Protein AF-I0HCQ4-F1 (afdb_monomer_lite)

Radius of gyration: 31.45 Å; chains: 1; bounding box: 84×54×112 Å

Organism: Actinoplanes missouriensis (strain ATCC 14538 / DSM 43046 / CBS 188.64 / JCM 3121 / NBRC 102363 / NCIMB 12654 / NRRL B-3342 / UNCC 431) (NCBI:txid512565)

Sequence (187 aa):
MGSGWLGRRRSPRLSGTLHLRDATGREVAVPLRGRATVLTAGGTGLIGYAEVWAVHTEAGRAATSLMISYGPDGAEGDRASGLCAPGGTVALGGVSFTWRHQPAVALRPPIAPDPIDISAMPAMPGAPIPRQRENMPRVAGASQAANIRPEPSGANPLHNMLRLVKQVSRGKRSASPAPSSPPAPPP

Foldseek 3Di:
DDPPPPPPPPFDWWAAWKWKQALVRDIDIHGGGGAKDKDQCVRTVQQEIKIKGWHQDDDPDSFIWIWMWIDNNHDPPRIDIDTAGAQGWDDTPRMIIGGPGDDPPPPPPPDDPDPDPPPDDDDDDDDDDDDDDDDDDDDDDDDDDDDDDDDPDDDDPPPPPPPPDPPPDDDDDDDDDDDDDDDDDDD

Secondary structure (DSSP, 8-state):
----------PPPP-SEEEEE-TT--EEEEE--SSEEEE-HHHH--SSEEEEEEEE-SSSS--EEEEEEEETTS-STT-EEEEE-TT-EEEETTEEEEEE-------PPP-----------------PPPP-------------------------GGGSSSSSSSSSS------PPPPPPPPPPP-

pLDDT: mean 71.29, std 20.94, range [35.41, 98.0]

Structure (mmCIF, N/CA/C/O backbone):
data_AF-I0HCQ4-F1
#
_entry.id   AF-I0HCQ4-F1
#
loop_
_atom_site.group_PDB
_atom_site.id
_atom_site.type_symbol
_atom_site.label_atom_id
_atom_site.label_alt_id
_atom_site.label_comp_id
_atom_site.label_asym_id
_atom_site.label_entity_id
_atom_site.label_seq_id
_atom_site.pdbx_PDB_ins_code
_atom_site.Cartn_x
_atom_site.Cartn_y
_atom_site.Cartn_z
_atom_site.occupancy
_atom_site.B_iso_or_equiv
_atom_site.auth_seq_id
_atom_site.auth_comp_id
_atom_site.auth_asym_id
_atom_site.auth_atom_id
_atom_site.pdbx_PDB_model_num
ATOM 1 N N . MET A 1 1 ? -11.359 40.123 17.376 1.00 42.81 1 MET A N 1
ATOM 2 C CA . MET A 1 1 ? -12.070 38.885 16.985 1.00 42.81 1 MET A CA 1
ATOM 3 C C . MET A 1 1 ? -11.037 37.912 16.443 1.00 42.81 1 MET A C 1
ATOM 5 O O . MET A 1 1 ? -10.343 38.250 15.496 1.00 42.81 1 MET A O 1
ATOM 9 N N . GLY A 1 2 ? -10.812 36.808 17.158 1.00 43.88 2 GLY A N 1
ATOM 10 C CA . GLY A 1 2 ? -9.624 35.965 17.012 1.00 43.88 2 GLY A CA 1
ATOM 11 C C . GLY A 1 2 ? -9.633 35.080 15.767 1.00 43.88 2 GLY A C 1
ATOM 12 O O . GLY A 1 2 ? -10.501 34.226 15.600 1.00 43.88 2 GLY A O 1
ATOM 13 N N . SER A 1 3 ? -8.608 35.244 14.935 1.00 53.03 3 SER A N 1
ATOM 14 C CA . SER A 1 3 ? -8.253 34.388 13.800 1.00 53.03 3 SER A CA 1
ATOM 15 C C . SER A 1 3 ? -7.683 33.047 14.290 1.00 53.03 3 SER A C 1
ATOM 17 O O . SER A 1 3 ? -6.482 32.807 14.224 1.00 53.03 3 SER A O 1
ATOM 19 N N . GLY A 1 4 ? -8.536 32.182 14.843 1.00 52.84 4 GLY A N 1
ATOM 20 C CA . GLY A 1 4 ? -8.135 30.922 15.487 1.00 52.84 4 GLY A CA 1
ATOM 21 C C . GLY A 1 4 ? -8.413 29.634 14.700 1.00 52.84 4 GLY A C 1
ATOM 22 O O . GLY A 1 4 ? -8.366 28.562 15.292 1.00 52.84 4 GLY A O 1
ATOM 23 N N . TRP A 1 5 ? -8.739 29.688 13.400 1.00 53.69 5 TRP A N 1
ATOM 24 C CA . TRP A 1 5 ? -9.338 28.540 12.686 1.00 53.69 5 TRP A CA 1
ATOM 25 C C . TRP A 1 5 ? -8.490 27.928 11.555 1.00 53.69 5 TRP A C 1
ATOM 27 O O . TRP A 1 5 ? -8.993 27.223 10.686 1.00 53.69 5 TRP A O 1
ATOM 37 N N . LEU A 1 6 ? -7.169 28.092 11.579 1.00 53.00 6 LEU A N 1
ATOM 38 C CA . LEU A 1 6 ? -6.283 27.195 10.826 1.00 53.00 6 LEU A CA 1
ATOM 39 C C . LEU A 1 6 ? -5.920 26.010 11.719 1.00 53.00 6 LEU A C 1
ATOM 41 O O . LEU A 1 6 ? -4.765 25.812 12.095 1.00 53.00 6 LEU A O 1
ATOM 45 N N . GLY A 1 7 ? -6.941 25.233 12.090 1.00 50.56 7 GLY A N 1
ATOM 46 C CA . GLY A 1 7 ? -6.757 23.939 12.728 1.00 50.56 7 GLY A CA 1
ATOM 47 C C . GLY A 1 7 ? -5.910 23.084 11.798 1.00 50.56 7 GLY A C 1
ATOM 48 O O . GLY A 1 7 ? -6.419 22.546 10.816 1.00 50.56 7 GLY A O 1
ATOM 49 N N . ARG A 1 8 ? -4.597 23.025 12.064 1.00 60.59 8 ARG A N 1
ATOM 50 C CA . ARG A 1 8 ? -3.637 22.190 11.338 1.00 60.59 8 ARG A CA 1
ATOM 51 C C . ARG A 1 8 ? -4.224 20.789 11.293 1.00 60.59 8 ARG A C 1
ATOM 53 O O . ARG A 1 8 ? -4.207 20.098 12.312 1.00 60.59 8 ARG A O 1
ATOM 60 N N . ARG A 1 9 ? -4.763 20.384 10.138 1.00 64.81 9 ARG A N 1
ATOM 61 C CA . ARG A 1 9 ? -5.209 19.012 9.897 1.00 64.81 9 ARG A CA 1
ATOM 62 C C . ARG A 1 9 ? -3.990 18.133 10.125 1.00 64.81 9 ARG A C 1
ATOM 64 O O . ARG A 1 9 ? -3.084 18.086 9.298 1.00 64.81 9 ARG A O 1
ATOM 71 N N . ARG A 1 10 ? -3.900 17.536 11.312 1.00 73.19 10 ARG A N 1
ATOM 72 C CA . ARG A 1 10 ? -2.810 16.628 11.639 1.00 73.19 10 ARG A CA 1
AT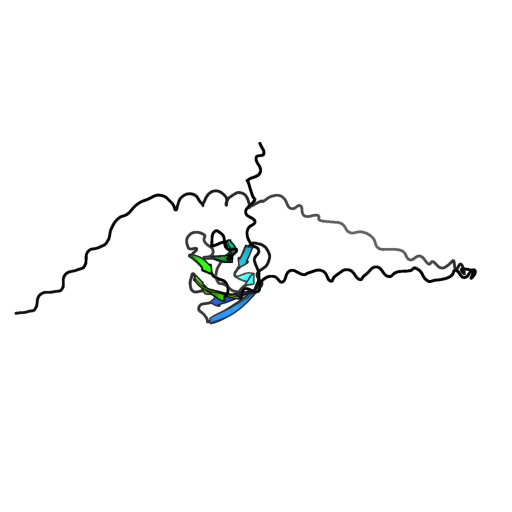OM 73 C C . ARG A 1 10 ? -3.021 15.414 10.751 1.00 73.19 10 ARG A C 1
ATOM 75 O O . ARG A 1 10 ? -4.020 14.727 10.917 1.00 73.19 10 ARG A O 1
ATOM 82 N N . SER A 1 11 ? -2.104 15.166 9.819 1.00 75.81 11 SER A N 1
ATOM 83 C CA . SER A 1 11 ? -2.139 13.920 9.056 1.00 75.81 11 SER A CA 1
ATOM 84 C C . SER A 1 11 ? -2.110 12.750 10.041 1.00 75.81 11 SER A C 1
ATOM 86 O O . SER A 1 11 ? -1.313 12.812 10.999 1.00 75.81 11 SER A O 1
ATOM 88 N N . PRO A 1 12 ? -2.962 11.731 9.846 1.00 87.12 12 PRO A N 1
ATOM 89 C CA . PRO A 1 12 ? -2.993 10.573 10.720 1.00 87.12 12 PRO A CA 1
ATOM 90 C C . PRO A 1 12 ? -1.635 9.869 10.709 1.00 87.12 12 PRO A C 1
ATOM 92 O O . PRO A 1 12 ? -0.827 10.027 9.789 1.00 87.12 12 PRO A O 1
ATOM 95 N N . ARG A 1 13 ? -1.344 9.140 11.787 1.00 89.88 13 ARG A N 1
ATOM 96 C CA . ARG A 1 13 ? -0.111 8.359 11.885 1.00 89.88 13 ARG A CA 1
ATOM 97 C C . ARG A 1 13 ? -0.309 6.992 11.244 1.00 89.88 13 ARG A C 1
ATOM 99 O O . ARG A 1 13 ? -1.360 6.377 11.396 1.00 89.88 13 ARG A O 1
ATOM 106 N N . LEU A 1 14 ? 0.735 6.523 10.576 1.00 90.00 14 LEU A N 1
ATOM 107 C CA . LEU A 1 14 ? 0.844 5.148 10.119 1.00 90.00 14 LEU A CA 1
ATOM 108 C C . LEU A 1 14 ? 0.982 4.211 11.323 1.00 90.00 14 LEU A C 1
ATOM 110 O O . LEU A 1 14 ? 1.766 4.482 12.237 1.00 90.00 14 LEU A O 1
ATOM 114 N N . SER A 1 15 ? 0.217 3.122 11.311 1.00 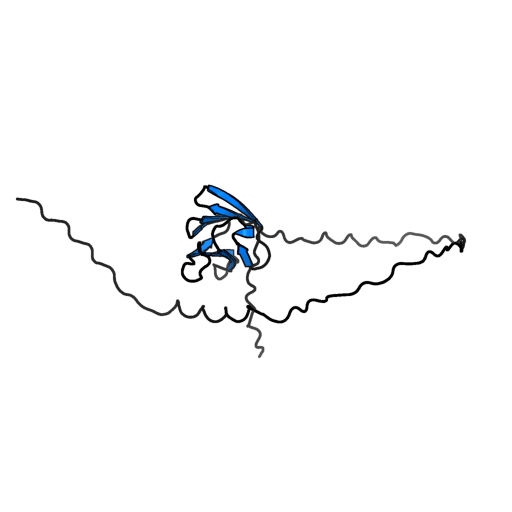91.62 15 SER A N 1
ATOM 115 C CA . SER A 1 15 ? 0.292 2.051 12.307 1.00 91.62 15 SER A CA 1
ATOM 116 C C . SER A 1 15 ? -0.135 0.711 11.706 1.00 91.62 15 SER A C 1
ATOM 118 O O . SER A 1 15 ? -0.786 0.661 10.657 1.00 91.62 15 SER A O 1
ATOM 120 N N . GLY A 1 16 ? 0.249 -0.378 12.369 1.00 93.88 16 GLY A N 1
ATOM 121 C CA . GLY A 1 16 ? 0.024 -1.744 11.904 1.00 93.88 16 GLY A CA 1
ATOM 122 C C . GLY A 1 16 ? 1.118 -2.252 10.969 1.00 93.88 16 GLY A C 1
ATOM 123 O O . GLY A 1 16 ? 2.258 -1.783 10.998 1.00 93.88 16 GLY A O 1
ATOM 124 N N . THR A 1 17 ? 0.749 -3.221 10.139 1.00 96.88 17 THR A N 1
ATOM 125 C CA . THR A 1 17 ? 1.671 -3.916 9.236 1.00 96.88 17 THR A CA 1
ATOM 126 C C . THR A 1 17 ? 1.097 -3.924 7.829 1.00 96.88 17 THR A C 1
ATOM 128 O O . THR A 1 17 ? -0.084 -4.226 7.633 1.00 96.88 17 THR A O 1
ATOM 131 N N . LEU A 1 18 ? 1.927 -3.593 6.846 1.00 97.38 18 LEU A N 1
ATOM 132 C CA . LEU A 1 18 ? 1.601 -3.731 5.435 1.00 97.38 18 LEU A CA 1
ATOM 133 C C . LEU A 1 18 ? 2.178 -5.042 4.920 1.00 97.38 18 LEU A C 1
ATOM 135 O O . LEU A 1 18 ? 3.383 -5.257 4.993 1.00 97.38 18 LEU A O 1
ATOM 139 N N . HIS A 1 19 ? 1.320 -5.909 4.408 1.00 97.56 19 HIS A N 1
ATOM 140 C CA . HIS A 1 19 ? 1.721 -7.136 3.739 1.00 97.56 19 HIS A CA 1
ATOM 141 C C . HIS A 1 19 ? 1.757 -6.881 2.239 1.00 97.56 19 HIS A C 1
ATOM 143 O O . HIS A 1 19 ? 0.777 -6.401 1.667 1.00 97.56 19 HIS A O 1
ATOM 149 N N . LEU A 1 20 ? 2.887 -7.185 1.620 1.00 96.94 20 LEU A N 1
ATOM 150 C CA . LEU A 1 20 ? 3.111 -7.054 0.191 1.00 96.94 20 LEU A CA 1
ATOM 151 C C . LEU A 1 20 ? 3.206 -8.440 -0.404 1.00 96.94 20 LEU A C 1
ATOM 153 O O . LEU A 1 20 ? 4.005 -9.236 0.079 1.00 96.94 20 LEU A O 1
ATOM 157 N N . ARG A 1 21 ? 2.427 -8.710 -1.446 1.00 96.94 21 ARG A N 1
ATOM 158 C CA . ARG A 1 21 ? 2.520 -9.947 -2.216 1.00 96.94 21 ARG A CA 1
ATOM 159 C C . ARG A 1 21 ? 2.761 -9.616 -3.678 1.00 96.94 21 ARG A C 1
ATOM 161 O O . ARG A 1 21 ? 1.935 -8.938 -4.287 1.00 96.94 21 ARG A O 1
ATOM 168 N N . ASP A 1 22 ? 3.890 -10.057 -4.213 1.00 93.62 22 ASP A N 1
ATOM 169 C CA . ASP A 1 22 ? 4.237 -9.828 -5.615 1.00 93.62 22 ASP A CA 1
ATOM 170 C C . ASP A 1 22 ? 3.602 -10.871 -6.555 1.00 93.62 22 ASP A C 1
ATOM 172 O O . ASP A 1 22 ? 2.932 -11.813 -6.119 1.00 93.62 22 ASP A O 1
ATOM 176 N N . ALA A 1 23 ? 3.830 -10.704 -7.859 1.00 90.94 23 ALA A N 1
ATOM 177 C CA . ALA A 1 23 ? 3.332 -11.610 -8.893 1.00 90.94 23 ALA A CA 1
ATOM 178 C C . ALA A 1 23 ? 3.932 -13.027 -8.814 1.00 90.94 23 ALA A C 1
ATOM 180 O O . ALA A 1 23 ? 3.321 -13.976 -9.301 1.00 90.94 23 ALA A O 1
ATOM 181 N N . THR A 1 24 ? 5.098 -13.191 -8.180 1.00 92.31 24 THR A N 1
ATOM 182 C CA . THR A 1 24 ? 5.708 -14.511 -7.932 1.00 92.31 24 THR A CA 1
ATOM 183 C C . THR A 1 24 ? 5.072 -15.221 -6.735 1.00 92.31 24 THR A C 1
ATOM 185 O O . THR A 1 24 ? 5.316 -16.403 -6.499 1.00 92.31 24 THR A O 1
ATOM 188 N N . GLY A 1 25 ? 4.229 -14.511 -5.981 1.00 93.69 25 GLY A N 1
ATOM 189 C CA . GLY A 1 25 ? 3.582 -14.995 -4.774 1.00 93.69 25 GLY A CA 1
ATOM 190 C C . GLY A 1 25 ? 4.412 -14.797 -3.509 1.00 93.69 25 GLY A C 1
ATOM 191 O O . GLY A 1 25 ? 3.947 -15.201 -2.442 1.00 93.69 25 GLY A O 1
ATOM 192 N N . ARG A 1 26 ? 5.587 -14.160 -3.593 1.00 94.56 26 ARG A N 1
ATOM 193 C CA . ARG A 1 26 ? 6.421 -13.845 -2.430 1.00 94.56 26 ARG A CA 1
ATOM 194 C C . ARG A 1 26 ? 5.710 -12.821 -1.559 1.00 94.56 26 ARG A C 1
ATOM 196 O O . ARG A 1 26 ? 5.264 -11.787 -2.052 1.00 94.56 26 ARG A O 1
ATOM 203 N N . GLU A 1 27 ? 5.657 -13.097 -0.258 1.00 96.06 27 GLU A N 1
ATOM 204 C CA . GLU A 1 27 ? 5.062 -12.202 0.729 1.00 96.06 27 GLU A CA 1
ATOM 205 C C . GLU A 1 27 ? 6.125 -11.563 1.633 1.00 96.06 27 GLU A C 1
ATOM 207 O O . GLU A 1 27 ? 7.036 -12.236 2.118 1.00 96.06 27 GLU A O 1
ATOM 212 N N . VAL A 1 28 ? 6.002 -10.256 1.874 1.00 96.62 28 VAL A N 1
ATOM 213 C CA . VAL A 1 28 ? 6.849 -9.492 2.798 1.00 96.62 28 VAL A CA 1
ATOM 214 C C . VAL A 1 28 ? 5.970 -8.647 3.712 1.00 96.62 28 VAL A C 1
ATOM 216 O O . VAL A 1 28 ? 5.064 -7.954 3.255 1.00 96.62 28 VAL A O 1
ATOM 219 N N . ALA A 1 29 ? 6.249 -8.681 5.014 1.00 96.69 29 ALA A N 1
ATOM 220 C CA . ALA A 1 29 ? 5.557 -7.876 6.012 1.00 96.69 29 ALA A CA 1
ATOM 221 C C . ALA A 1 29 ? 6.410 -6.664 6.409 1.00 96.69 29 ALA A C 1
ATOM 223 O O . ALA A 1 29 ? 7.533 -6.815 6.890 1.00 96.69 29 ALA A O 1
ATOM 224 N N . VAL A 1 30 ? 5.866 -5.459 6.241 1.00 96.19 30 VAL A N 1
ATOM 225 C CA . VA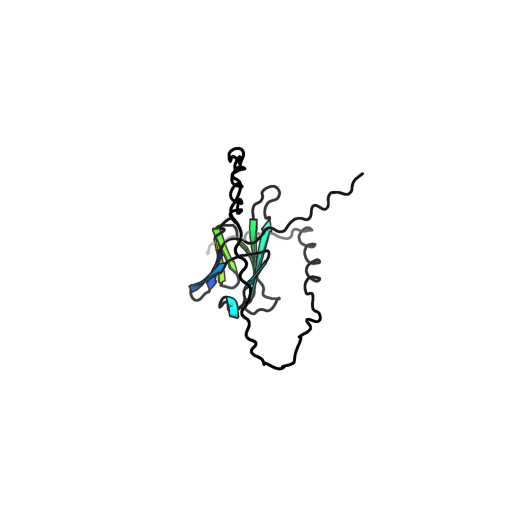L A 1 30 ? 6.541 -4.194 6.549 1.00 96.19 30 VAL A CA 1
ATOM 226 C C . VAL A 1 30 ? 5.822 -3.488 7.698 1.00 96.19 30 VAL A C 1
ATOM 228 O O . VAL A 1 30 ? 4.647 -3.134 7.561 1.00 96.19 30 VAL A O 1
ATOM 231 N N . PRO A 1 31 ? 6.492 -3.245 8.839 1.00 95.75 31 PRO A N 1
ATOM 232 C CA . PRO A 1 31 ? 5.893 -2.492 9.931 1.00 95.75 31 PRO A CA 1
ATOM 233 C C . PRO A 1 31 ? 5.711 -1.027 9.524 1.00 95.75 31 PRO A C 1
ATOM 235 O O . PRO A 1 31 ? 6.663 -0.348 9.137 1.00 95.75 31 PRO A O 1
ATOM 238 N N . LEU A 1 32 ? 4.489 -0.518 9.661 1.00 94.56 32 LEU A N 1
ATOM 239 C CA . LEU A 1 32 ? 4.159 0.867 9.349 1.00 94.56 32 LEU A CA 1
ATOM 240 C C . LEU A 1 32 ? 4.306 1.736 10.596 1.00 94.56 32 LEU A C 1
ATOM 242 O O . LEU A 1 32 ? 3.681 1.483 11.629 1.00 94.56 32 LEU A O 1
ATOM 246 N N . ARG A 1 33 ? 5.135 2.780 10.506 1.00 90.31 33 ARG A N 1
ATOM 247 C CA . ARG A 1 33 ? 5.395 3.714 11.610 1.00 90.31 33 ARG A CA 1
ATOM 248 C C . ARG A 1 33 ? 5.489 5.147 11.093 1.00 90.31 33 ARG A C 1
ATOM 250 O O . ARG A 1 33 ? 5.868 5.397 9.954 1.00 90.31 33 ARG A O 1
ATOM 257 N N . GLY A 1 34 ? 5.177 6.115 11.952 1.00 90.31 34 GLY A N 1
ATOM 258 C CA . GLY A 1 34 ? 5.358 7.533 11.639 1.00 90.31 34 GLY A CA 1
ATOM 259 C C . GLY A 1 34 ? 4.217 8.120 10.806 1.00 90.31 34 GLY A C 1
ATOM 260 O O . GLY A 1 34 ? 3.062 8.066 11.222 1.00 90.31 34 GLY A O 1
ATOM 261 N N . ARG A 1 35 ? 4.542 8.773 9.685 1.00 89.69 35 ARG A N 1
ATOM 262 C CA . ARG A 1 35 ? 3.576 9.517 8.842 1.00 89.69 35 ARG A CA 1
ATOM 263 C C . ARG A 1 35 ? 3.534 9.037 7.396 1.00 89.69 35 ARG A C 1
ATOM 265 O O . ARG A 1 35 ? 2.465 9.028 6.799 1.00 89.69 35 ARG A O 1
ATOM 272 N N . ALA A 1 36 ? 4.692 8.658 6.874 1.00 93.19 36 ALA A N 1
ATOM 273 C CA . ALA A 1 36 ? 4.873 8.081 5.559 1.00 93.19 36 ALA A CA 1
ATOM 274 C C . ALA A 1 36 ? 5.905 6.951 5.667 1.00 93.19 36 ALA A C 1
ATOM 276 O O . ALA A 1 36 ? 6.744 6.957 6.573 1.00 93.19 36 ALA A O 1
ATOM 277 N N . THR A 1 37 ? 5.835 5.980 4.772 1.00 95.19 37 THR A N 1
ATOM 278 C CA . THR A 1 37 ? 6.810 4.901 4.643 1.00 95.19 37 THR A CA 1
ATOM 279 C C . THR A 1 37 ? 7.128 4.741 3.168 1.00 95.19 37 THR A C 1
ATOM 281 O O . THR A 1 37 ? 6.226 4.681 2.338 1.00 95.19 37 THR A O 1
ATOM 284 N N . VAL A 1 38 ? 8.420 4.703 2.862 1.00 95.00 38 VAL A N 1
ATOM 285 C CA . VAL A 1 38 ? 8.934 4.495 1.512 1.00 95.00 38 VAL A CA 1
ATOM 286 C C . VAL A 1 38 ? 9.415 3.057 1.410 1.00 95.00 38 VAL A C 1
ATOM 288 O O . VAL A 1 38 ? 10.172 2.596 2.265 1.00 95.00 38 VAL A O 1
ATOM 291 N N . LEU A 1 39 ? 8.964 2.355 0.378 1.00 94.19 39 LEU A N 1
ATOM 292 C CA . LEU A 1 39 ? 9.309 0.971 0.094 1.00 94.19 39 LEU A CA 1
ATOM 293 C C . LEU A 1 39 ? 10.150 0.943 -1.175 1.00 94.19 39 LEU A C 1
ATOM 295 O O . LEU A 1 39 ? 9.752 1.472 -2.210 1.00 94.19 39 LEU A O 1
ATOM 299 N N . THR A 1 40 ? 11.324 0.334 -1.079 1.00 92.50 40 THR A N 1
ATOM 300 C CA . THR A 1 40 ? 12.277 0.218 -2.184 1.00 92.50 40 THR A CA 1
ATOM 301 C C . THR A 1 40 ? 12.661 -1.238 -2.388 1.00 92.50 40 THR A C 1
ATOM 303 O O . THR A 1 40 ? 12.497 -2.068 -1.481 1.00 92.50 40 THR A O 1
ATOM 306 N N . ALA A 1 41 ? 13.242 -1.534 -3.549 1.00 89.25 41 ALA A N 1
ATOM 307 C CA . ALA A 1 41 ? 13.773 -2.853 -3.859 1.00 89.25 41 ALA A CA 1
ATOM 308 C C . ALA A 1 41 ? 14.743 -3.378 -2.798 1.00 89.25 41 ALA A C 1
ATOM 310 O O . ALA A 1 41 ? 14.581 -4.496 -2.313 1.00 89.25 41 ALA A O 1
ATOM 311 N N . GLY A 1 42 ? 15.683 -2.544 -2.347 1.00 87.38 42 GLY A N 1
ATOM 312 C CA . GLY A 1 42 ? 16.657 -2.939 -1.327 1.00 87.38 42 GLY A CA 1
ATOM 313 C C . GLY A 1 42 ? 16.043 -3.258 0.041 1.00 87.38 42 GLY A C 1
ATOM 314 O O . GLY A 1 42 ? 16.574 -4.094 0.762 1.00 87.38 42 GLY A O 1
ATOM 315 N N . GLY A 1 43 ? 14.925 -2.620 0.407 1.00 87.81 43 GLY A N 1
ATOM 316 C CA . GLY A 1 43 ? 14.296 -2.813 1.721 1.00 87.81 43 GLY A CA 1
ATOM 317 C C . GLY A 1 43 ? 13.210 -3.887 1.759 1.00 87.81 43 GLY A C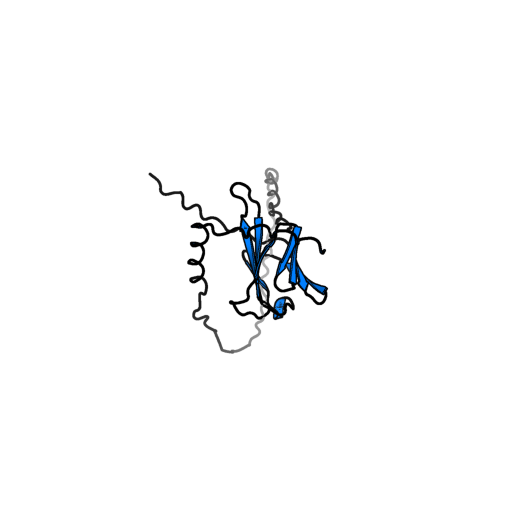 1
ATOM 318 O O . GLY A 1 43 ? 12.986 -4.503 2.797 1.00 87.81 43 GLY A O 1
ATOM 319 N N . THR A 1 44 ? 12.513 -4.101 0.643 1.00 89.69 44 THR A N 1
ATOM 320 C CA . THR A 1 44 ? 11.302 -4.943 0.598 1.00 89.69 44 THR A CA 1
ATOM 321 C C . THR A 1 44 ? 11.350 -6.039 -0.457 1.00 89.69 44 THR A C 1
ATOM 323 O O . THR A 1 44 ? 10.475 -6.898 -0.476 1.00 89.69 44 THR A O 1
ATOM 326 N N . GLY A 1 45 ? 12.357 -6.034 -1.334 1.00 86.25 45 GLY A N 1
ATOM 327 C CA . GLY A 1 45 ? 12.436 -6.957 -2.463 1.00 86.25 45 GLY A CA 1
ATOM 328 C C . GLY A 1 45 ? 11.415 -6.684 -3.570 1.00 86.25 45 GLY A C 1
ATOM 329 O O . GLY A 1 45 ? 11.314 -7.492 -4.486 1.00 86.25 45 GLY A O 1
ATOM 330 N N . LEU A 1 46 ? 10.664 -5.578 -3.499 1.00 88.88 46 LEU A N 1
ATOM 331 C CA . LEU A 1 46 ? 9.830 -5.117 -4.606 1.00 88.88 46 LEU A CA 1
ATOM 332 C C . LEU A 1 46 ? 10.700 -4.772 -5.816 1.00 88.88 46 LEU A C 1
ATOM 334 O O . LEU A 1 46 ? 11.788 -4.240 -5.658 1.00 88.88 46 LEU A O 1
ATOM 338 N N . ILE A 1 47 ? 10.202 -4.986 -7.030 1.00 89.06 47 ILE A N 1
ATOM 339 C CA . ILE A 1 47 ? 10.939 -4.576 -8.238 1.00 89.06 47 ILE A CA 1
ATOM 340 C C . ILE A 1 47 ? 11.062 -3.041 -8.317 1.00 89.06 47 ILE A C 1
ATOM 342 O O . ILE A 1 47 ? 12.072 -2.517 -8.773 1.00 89.06 47 ILE A O 1
ATOM 346 N N . GLY A 1 48 ? 10.061 -2.333 -7.789 1.00 90.00 48 GLY A N 1
ATOM 347 C CA . GLY A 1 48 ? 9.917 -0.891 -7.936 1.00 90.00 48 GLY A CA 1
ATOM 348 C C . GLY A 1 48 ? 9.956 -0.094 -6.638 1.00 90.00 48 GLY A C 1
ATOM 349 O O . GLY A 1 48 ? 10.571 -0.467 -5.634 1.00 90.00 48 GLY A O 1
ATOM 350 N N . TYR A 1 49 ? 9.255 1.033 -6.681 1.00 92.94 49 TYR A N 1
ATOM 351 C CA . TYR A 1 49 ? 9.214 2.029 -5.623 1.00 92.94 49 TYR A CA 1
ATOM 352 C C . TYR A 1 49 ? 7.773 2.275 -5.179 1.00 92.94 49 TYR A C 1
ATOM 354 O O . TYR A 1 49 ? 6.890 2.465 -6.019 1.00 92.94 49 TYR A O 1
ATOM 362 N N . ALA A 1 50 ? 7.538 2.296 -3.865 1.00 94.56 50 ALA A N 1
ATOM 363 C CA . ALA A 1 50 ? 6.240 2.644 -3.301 1.00 94.56 50 ALA A CA 1
ATOM 364 C C . ALA A 1 50 ? 6.343 3.711 -2.208 1.00 94.56 50 ALA A C 1
ATOM 366 O O . ALA A 1 50 ? 7.232 3.672 -1.358 1.00 94.56 50 ALA A O 1
ATOM 367 N N . GLU A 1 51 ? 5.365 4.605 -2.169 1.00 95.44 51 GLU A N 1
ATOM 368 C CA . GLU A 1 51 ? 5.129 5.529 -1.064 1.00 95.44 51 GLU A CA 1
ATOM 369 C C . GLU A 1 51 ? 3.789 5.208 -0.414 1.00 95.44 51 GLU A C 1
ATOM 371 O O . GLU A 1 51 ? 2.770 5.040 -1.085 1.00 95.44 51 GLU A O 1
ATOM 376 N N . VAL A 1 52 ? 3.790 5.136 0.913 1.00 96.50 52 VAL A N 1
ATOM 377 C CA . VAL A 1 52 ? 2.616 4.802 1.716 1.00 96.50 52 VAL A CA 1
ATOM 378 C C . VAL A 1 52 ? 2.419 5.877 2.768 1.00 96.50 52 VAL A C 1
ATOM 380 O O . VAL A 1 52 ? 3.347 6.185 3.514 1.00 96.50 52 VAL A O 1
ATOM 383 N N . TRP A 1 53 ? 1.217 6.433 2.883 1.00 95.56 53 TRP A N 1
ATOM 384 C CA . TRP A 1 53 ? 0.877 7.382 3.946 1.00 95.56 53 TRP A CA 1
ATOM 385 C C . TRP A 1 53 ? -0.587 7.261 4.364 1.00 95.56 53 TRP A C 1
ATOM 387 O O . TRP A 1 53 ? -1.445 6.830 3.598 1.00 95.56 53 TRP A O 1
ATOM 397 N N . ALA A 1 54 ? -0.885 7.638 5.606 1.00 93.31 54 ALA A N 1
ATOM 398 C CA . ALA A 1 54 ? -2.248 7.596 6.122 1.00 93.31 54 ALA A CA 1
ATOM 399 C C . ALA A 1 54 ? -3.035 8.848 5.704 1.00 93.31 54 ALA A C 1
ATOM 401 O O . ALA A 1 54 ? -2.530 9.974 5.773 1.00 93.31 54 ALA A O 1
ATOM 402 N N . VAL A 1 55 ? -4.303 8.662 5.344 1.00 91.25 55 VAL A N 1
ATOM 403 C CA . VAL A 1 55 ? -5.247 9.731 4.997 1.00 91.25 55 VAL A CA 1
ATOM 404 C C . VAL A 1 55 ? -6.581 9.534 5.715 1.00 91.25 55 VAL A C 1
ATOM 406 O O . VAL A 1 55 ? -6.995 8.410 5.991 1.00 91.25 55 VAL A O 1
ATOM 409 N N . HIS A 1 56 ? -7.262 10.640 6.017 1.00 88.69 56 HIS A N 1
ATOM 410 C CA . HIS A 1 56 ? -8.653 10.607 6.463 1.00 88.69 56 HIS A CA 1
ATOM 411 C C . HIS A 1 56 ? -9.566 10.572 5.242 1.00 88.69 56 HIS A C 1
ATOM 413 O O . HIS A 1 56 ? -9.478 11.461 4.395 1.00 88.69 56 HIS A O 1
ATOM 419 N N . THR A 1 57 ? -10.419 9.557 5.153 1.00 83.62 57 THR A N 1
ATOM 420 C CA . THR A 1 57 ? -11.300 9.342 3.994 1.00 83.62 57 THR A CA 1
ATOM 421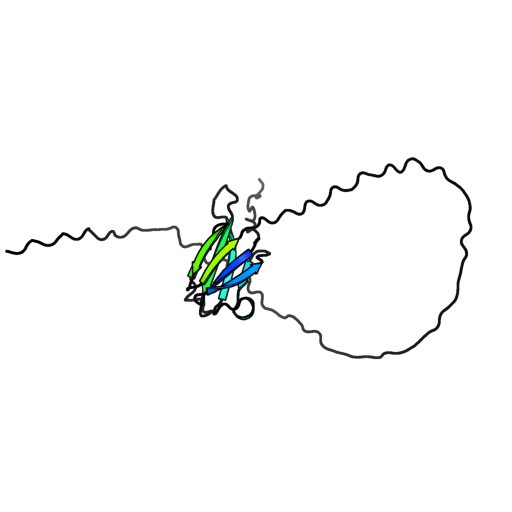 C C . THR A 1 57 ? -12.732 9.809 4.224 1.00 83.62 57 THR A C 1
ATOM 423 O O . THR A 1 57 ? -13.428 10.096 3.257 1.00 83.62 57 THR A O 1
ATOM 426 N N . GLU A 1 58 ? -13.163 9.974 5.477 1.00 78.06 58 GLU A N 1
ATOM 427 C CA . GLU A 1 58 ? -14.520 10.406 5.812 1.00 78.06 58 GLU A CA 1
ATOM 428 C C . GLU A 1 58 ? -14.505 11.729 6.590 1.00 78.06 58 GLU A C 1
ATOM 430 O O . GLU A 1 58 ? -13.750 11.916 7.546 1.00 78.06 58 GLU A O 1
ATOM 435 N N . ALA A 1 59 ? -15.339 12.682 6.174 1.00 63.59 59 ALA A N 1
ATOM 436 C CA . ALA A 1 59 ? -15.512 13.931 6.901 1.00 63.59 59 ALA A CA 1
ATOM 437 C C . ALA A 1 59 ? -16.438 13.688 8.102 1.00 63.59 59 ALA A C 1
ATOM 439 O O . ALA A 1 59 ? -17.609 13.377 7.931 1.00 63.59 59 ALA A O 1
ATOM 440 N N . GLY A 1 60 ? -15.915 13.830 9.322 1.00 63.75 60 GLY A N 1
ATOM 441 C CA . GLY A 1 60 ? -16.697 13.694 10.561 1.00 63.75 60 GLY A CA 1
ATOM 442 C C . GLY A 1 60 ? -16.539 12.354 11.285 1.00 63.75 60 GLY A C 1
ATOM 443 O O . GLY A 1 60 ? -16.817 12.284 12.479 1.00 63.75 60 GLY A O 1
ATOM 444 N N . ARG A 1 61 ? -15.991 11.325 10.626 1.00 62.94 61 ARG A N 1
ATOM 445 C CA . ARG A 1 61 ? -15.481 10.109 11.277 1.00 62.94 61 ARG A CA 1
ATOM 446 C C . ARG A 1 61 ? -13.973 10.036 11.110 1.00 62.94 61 ARG A C 1
ATOM 448 O O . ARG A 1 61 ? -13.446 10.272 10.032 1.00 62.94 61 ARG A O 1
ATOM 455 N N . ALA A 1 62 ? -13.263 9.656 12.169 1.00 69.94 62 ALA A N 1
ATOM 456 C CA . ALA A 1 62 ? -11.815 9.437 12.137 1.00 69.94 62 ALA A CA 1
ATOM 457 C C . ALA A 1 62 ? -11.424 8.147 11.375 1.00 69.94 62 ALA A C 1
ATOM 459 O O . ALA A 1 62 ? -10.475 7.458 11.754 1.00 69.94 62 ALA A O 1
ATOM 460 N N . ALA A 1 63 ? -12.154 7.801 10.308 1.00 84.19 63 ALA A N 1
ATOM 461 C CA . ALA A 1 63 ? -11.810 6.702 9.426 1.00 84.19 63 ALA A CA 1
ATOM 462 C C . ALA A 1 63 ? -10.475 7.028 8.749 1.00 84.19 63 ALA A C 1
ATOM 464 O O . ALA A 1 63 ? -10.292 8.095 8.152 1.00 84.19 63 ALA A O 1
ATOM 465 N N . THR A 1 64 ? -9.514 6.127 8.920 1.00 89.31 64 THR A N 1
ATOM 466 C CA . THR A 1 64 ? -8.166 6.259 8.374 1.00 89.31 64 THR A CA 1
ATOM 467 C C . THR A 1 64 ? -7.968 5.168 7.337 1.00 89.31 64 THR A C 1
ATOM 469 O O . THR A 1 64 ? -8.253 4.004 7.606 1.00 89.31 64 THR A O 1
ATOM 472 N N . SER A 1 65 ? -7.482 5.541 6.160 1.00 93.56 65 SER A N 1
ATOM 473 C CA . SER A 1 65 ? -7.080 4.624 5.091 1.00 93.56 65 SER A CA 1
ATOM 474 C C . SER A 1 65 ? -5.624 4.886 4.725 1.00 93.56 65 SER A C 1
ATOM 476 O O . SER A 1 65 ? -5.101 5.969 4.997 1.00 93.56 65 SER A O 1
ATOM 478 N N . LEU A 1 66 ? -4.960 3.914 4.109 1.00 95.12 66 LEU A N 1
ATOM 479 C CA . LEU A 1 66 ? -3.655 4.145 3.499 1.00 95.12 66 LEU A CA 1
ATOM 480 C C . LEU A 1 66 ? -3.846 4.607 2.064 1.00 95.12 66 LEU A C 1
ATOM 482 O O . LEU A 1 66 ? -4.562 3.961 1.307 1.00 95.12 66 LEU A O 1
ATOM 486 N N . MET A 1 67 ? -3.188 5.695 1.691 1.00 96.62 67 MET A N 1
ATOM 487 C CA . MET A 1 67 ? -2.901 5.986 0.296 1.00 96.62 67 MET A CA 1
ATOM 488 C C . MET A 1 67 ? -1.575 5.318 -0.051 1.00 96.62 67 MET A C 1
ATOM 490 O O . MET A 1 67 ? -0.596 5.461 0.688 1.00 96.62 67 MET A O 1
ATOM 494 N N . ILE A 1 68 ? -1.567 4.572 -1.148 1.00 97.31 68 ILE A N 1
ATOM 495 C CA . ILE A 1 68 ? -0.399 3.861 -1.657 1.00 97.31 68 ILE A CA 1
ATOM 496 C C . ILE A 1 68 ? -0.175 4.337 -3.083 1.00 97.31 68 ILE A C 1
ATOM 498 O O . ILE A 1 68 ? -1.099 4.275 -3.889 1.00 97.31 68 ILE A O 1
ATOM 502 N N . SER A 1 69 ? 1.032 4.804 -3.382 1.00 96.44 69 SER A N 1
ATOM 503 C CA . SER A 1 69 ? 1.499 5.084 -4.740 1.00 96.44 69 SER A CA 1
ATOM 504 C C . SER A 1 69 ? 2.623 4.110 -5.064 1.00 96.44 69 SER A C 1
ATOM 506 O O . SER A 1 69 ? 3.555 3.995 -4.274 1.00 96.44 69 SER A O 1
ATOM 508 N N . TYR A 1 70 ? 2.531 3.384 -6.175 1.00 96.12 70 TYR A N 1
ATOM 509 C CA . TYR A 1 70 ? 3.497 2.363 -6.575 1.00 96.12 70 TYR A CA 1
ATOM 510 C C . TYR A 1 70 ? 3.826 2.474 -8.062 1.00 96.12 70 TYR A C 1
ATOM 512 O O . TYR A 1 70 ? 2.919 2.536 -8.891 1.00 96.12 70 TYR A O 1
ATOM 520 N N . GLY A 1 71 ? 5.117 2.463 -8.388 1.00 93.81 71 GLY A N 1
ATOM 521 C CA . GLY A 1 71 ? 5.624 2.367 -9.755 1.00 93.81 71 GLY A CA 1
ATOM 522 C C . GLY A 1 71 ? 6.608 1.198 -9.872 1.00 93.81 71 GLY A C 1
ATOM 523 O O . GLY A 1 71 ? 7.582 1.180 -9.110 1.00 93.81 71 GLY A O 1
ATOM 524 N N . PRO A 1 72 ? 6.393 0.236 -10.789 1.00 89.69 72 PRO A N 1
ATOM 525 C CA . PRO A 1 72 ? 7.276 -0.921 -10.951 1.00 89.69 72 PRO A CA 1
ATOM 526 C C . PRO A 1 72 ? 8.676 -0.530 -11.441 1.00 89.69 72 PRO A C 1
ATOM 528 O O . PRO A 1 72 ? 9.651 -1.113 -10.984 1.00 89.69 72 PRO A O 1
ATOM 531 N N . ASP A 1 73 ? 8.779 0.518 -12.260 1.00 85.44 73 ASP A N 1
ATOM 532 C CA . ASP A 1 73 ? 10.040 0.936 -12.894 1.00 85.44 73 ASP A CA 1
ATOM 533 C C . ASP A 1 73 ? 10.727 2.103 -12.164 1.00 85.44 73 ASP A C 1
ATOM 535 O O . ASP A 1 73 ? 11.730 2.649 -12.620 1.00 85.44 73 ASP A O 1
ATOM 539 N N . GLY A 1 74 ? 10.168 2.547 -11.032 1.00 69.94 74 GLY A N 1
ATOM 540 C CA . GLY A 1 74 ? 10.679 3.678 -10.247 1.00 69.94 74 GLY A CA 1
ATOM 541 C C . GLY A 1 74 ? 10.477 5.064 -10.882 1.00 69.94 74 GLY A C 1
ATOM 542 O O . GLY A 1 74 ? 10.583 6.068 -10.174 1.00 69.94 74 GLY A O 1
ATOM 543 N N . ALA A 1 75 ? 10.127 5.134 -12.169 1.00 75.94 75 ALA A N 1
ATOM 544 C CA . ALA A 1 75 ? 9.769 6.366 -12.865 1.00 75.94 75 ALA A CA 1
ATOM 545 C C . ALA A 1 75 ? 8.453 6.963 -12.330 1.00 75.94 75 ALA A C 1
ATOM 547 O O . ALA A 1 75 ? 7.532 6.246 -11.939 1.00 75.94 75 ALA A O 1
ATOM 548 N N . GLU A 1 76 ? 8.348 8.295 -12.306 1.00 70.25 76 GLU A N 1
ATOM 549 C CA . GLU A 1 76 ? 7.144 8.986 -11.815 1.00 70.25 76 GLU A CA 1
ATOM 550 C C . GLU A 1 76 ? 5.930 8.832 -12.746 1.00 70.25 76 GLU A C 1
ATOM 552 O O . GLU A 1 76 ? 4.799 8.881 -12.267 1.00 70.25 76 GLU A O 1
ATOM 557 N N . GLY A 1 77 ? 6.154 8.617 -14.050 1.00 72.94 77 GLY A N 1
ATOM 558 C CA . GLY A 1 77 ? 5.098 8.584 -15.071 1.00 72.94 77 GLY A CA 1
ATOM 559 C C . GLY A 1 77 ? 4.141 7.393 -14.972 1.00 72.94 77 GLY A C 1
ATOM 560 O O . GLY A 1 77 ? 2.956 7.552 -15.247 1.00 72.94 77 GLY A O 1
ATOM 561 N N . ASP A 1 78 ? 4.626 6.242 -14.501 1.00 81.19 78 ASP A N 1
ATOM 562 C CA . ASP A 1 78 ? 3.874 4.977 -14.496 1.00 81.19 78 ASP A CA 1
ATOM 563 C C . ASP A 1 78 ? 3.383 4.573 -13.096 1.00 81.19 78 ASP A C 1
ATOM 565 O O . ASP A 1 78 ? 3.107 3.404 -12.811 1.00 81.19 78 ASP A O 1
ATOM 569 N N . ARG A 1 79 ? 3.280 5.542 -12.176 1.00 90.75 79 ARG A N 1
ATOM 570 C CA . ARG A 1 79 ? 2.827 5.277 -10.807 1.00 90.75 79 ARG A CA 1
ATOM 571 C C . ARG A 1 79 ? 1.313 5.083 -10.752 1.00 90.75 79 ARG A C 1
ATOM 573 O O . ARG A 1 79 ? 0.535 6.012 -10.966 1.00 90.75 79 ARG A O 1
ATOM 580 N N . ALA A 1 80 ? 0.885 3.896 -10.341 1.00 94.06 80 ALA A N 1
ATOM 581 C CA . ALA A 1 80 ? -0.494 3.633 -9.954 1.00 94.06 80 ALA A CA 1
ATOM 582 C C . ALA A 1 80 ? -0.704 4.027 -8.487 1.00 94.06 80 ALA A C 1
ATOM 584 O O . ALA A 1 80 ? 0.163 3.796 -7.645 1.00 94.06 80 ALA A O 1
ATOM 585 N N . SER A 1 81 ? -1.858 4.609 -8.158 1.00 95.81 81 SER A N 1
ATOM 586 C CA . SER A 1 81 ? -2.194 4.958 -6.773 1.00 95.81 81 SER A CA 1
ATOM 587 C C . SER A 1 81 ? -3.549 4.395 -6.359 1.00 95.81 81 SER A C 1
ATOM 589 O O . SER A 1 81 ? -4.467 4.319 -7.173 1.00 95.81 81 SER A O 1
ATOM 591 N N . GLY A 1 82 ? -3.686 4.019 -5.089 1.00 96.69 82 GLY A N 1
ATOM 592 C CA . GLY A 1 82 ? -4.906 3.419 -4.559 1.00 96.69 82 GLY A CA 1
ATOM 593 C C . GLY A 1 82 ? -5.077 3.620 -3.058 1.00 96.69 82 GLY A C 1
ATOM 594 O O . GLY A 1 82 ? -4.112 3.816 -2.317 1.00 96.69 82 GLY A O 1
ATOM 595 N N . LEU A 1 83 ? -6.333 3.563 -2.613 1.00 96.56 83 LEU A N 1
ATOM 596 C CA . LEU A 1 83 ? -6.698 3.606 -1.202 1.00 96.56 83 LEU A CA 1
ATOM 597 C C . LEU A 1 83 ? -6.882 2.188 -0.660 1.00 96.56 83 LEU A C 1
ATOM 599 O O . LEU A 1 83 ? -7.640 1.397 -1.214 1.00 96.56 83 LEU A O 1
ATOM 603 N N . CYS A 1 84 ? -6.238 1.896 0.465 1.00 96.12 84 CYS A N 1
ATOM 604 C CA . CYS A 1 84 ? -6.392 0.651 1.201 1.00 96.12 84 CYS A CA 1
ATOM 605 C C . CYS A 1 84 ? -7.070 0.934 2.545 1.00 96.12 84 CYS A C 1
ATOM 607 O O . CYS A 1 84 ? -6.514 1.610 3.417 1.00 96.12 84 CYS A O 1
ATOM 609 N N . ALA A 1 85 ? -8.286 0.420 2.721 1.00 94.31 85 ALA A N 1
ATOM 610 C CA . ALA A 1 85 ? -8.991 0.480 3.997 1.00 94.31 85 ALA A CA 1
ATOM 611 C C . ALA A 1 85 ? -8.319 -0.427 5.054 1.00 94.31 85 ALA A C 1
ATOM 613 O O . ALA A 1 85 ? -7.589 -1.354 4.686 1.00 94.31 85 ALA A O 1
ATOM 614 N N . PRO A 1 86 ? -8.547 -0.192 6.362 1.00 93.00 86 PRO A N 1
ATOM 615 C CA . PRO A 1 86 ? -8.100 -1.099 7.420 1.00 93.00 86 PRO A CA 1
ATOM 616 C C . PRO A 1 86 ? -8.591 -2.530 7.175 1.00 93.00 86 PRO A C 1
ATOM 618 O O . PRO A 1 86 ? -9.783 -2.739 6.969 1.00 93.00 86 PRO A O 1
ATOM 621 N N . GLY A 1 87 ? -7.685 -3.509 7.191 1.00 93.94 87 GLY A N 1
ATOM 622 C CA . GLY A 1 87 ? -7.997 -4.915 6.904 1.00 93.94 87 GLY A CA 1
ATOM 623 C C . GLY A 1 87 ? -8.226 -5.230 5.421 1.00 93.94 87 GLY A C 1
ATOM 624 O O . GLY A 1 87 ? -8.424 -6.391 5.081 1.00 93.94 87 GLY A O 1
ATOM 625 N N . GLY A 1 88 ? -8.201 -4.220 4.547 1.00 95.69 88 GLY A N 1
ATOM 626 C CA . GLY A 1 88 ? -8.409 -4.375 3.113 1.00 95.69 88 GLY A CA 1
ATOM 627 C C . GLY A 1 88 ? -7.130 -4.691 2.340 1.00 95.69 88 GLY A C 1
ATOM 628 O O . GLY A 1 88 ? -6.020 -4.650 2.881 1.00 95.69 88 GLY A O 1
ATOM 629 N N . THR A 1 89 ? -7.321 -4.942 1.045 1.00 97.38 89 THR A N 1
ATOM 630 C CA . THR A 1 89 ? -6.260 -5.175 0.064 1.00 97.38 89 THR A CA 1
ATOM 631 C C . THR A 1 89 ? -6.483 -4.296 -1.162 1.00 97.38 89 THR A C 1
ATOM 633 O O . THR A 1 89 ? -7.614 -4.149 -1.621 1.00 97.38 89 THR A O 1
ATOM 636 N N . VAL A 1 90 ? -5.408 -3.739 -1.716 1.00 97.81 90 VAL A N 1
ATOM 637 C CA . VAL A 1 90 ? -5.407 -3.050 -3.014 1.00 97.81 90 VAL A CA 1
ATOM 638 C C . VAL A 1 90 ? -4.306 -3.629 -3.898 1.00 97.81 90 VAL A C 1
ATOM 640 O O . VAL A 1 90 ? -3.217 -3.919 -3.411 1.00 97.81 90 VAL A O 1
ATOM 643 N N . ALA A 1 91 ? -4.581 -3.815 -5.188 1.00 97.38 91 ALA A N 1
ATOM 644 C CA . ALA A 1 91 ? -3.600 -4.288 -6.160 1.00 97.38 91 ALA A CA 1
ATOM 645 C C . ALA A 1 91 ? -3.138 -3.124 -7.044 1.00 97.38 91 ALA A C 1
ATOM 647 O O . ALA A 1 91 ? -3.968 -2.442 -7.644 1.00 97.38 91 ALA A O 1
ATOM 648 N N . LEU A 1 92 ? -1.826 -2.898 -7.123 1.00 95.75 92 LEU A N 1
ATOM 649 C CA . LEU A 1 92 ? -1.208 -1.847 -7.936 1.00 95.75 92 LEU A CA 1
ATOM 650 C C . LEU A 1 92 ? 0.001 -2.440 -8.660 1.00 95.75 92 LEU A C 1
ATOM 652 O O . LEU A 1 92 ? 0.848 -3.057 -8.022 1.00 95.75 92 LEU A O 1
ATOM 656 N N . GLY A 1 93 ? 0.083 -2.275 -9.984 1.00 92.38 93 GLY A N 1
ATOM 657 C CA . GLY A 1 93 ? 1.241 -2.719 -10.775 1.00 92.38 93 GLY A CA 1
ATOM 658 C C . GLY A 1 93 ? 1.620 -4.197 -10.585 1.00 92.38 93 GLY A C 1
ATOM 659 O O . GLY A 1 93 ? 2.799 -4.521 -10.542 1.00 92.38 93 GLY A O 1
ATOM 660 N N . GLY A 1 94 ? 0.639 -5.088 -10.394 1.00 92.75 94 GLY A N 1
ATOM 661 C CA . GLY A 1 94 ? 0.880 -6.520 -10.159 1.00 92.75 94 GLY A CA 1
ATOM 662 C C . GLY A 1 94 ? 1.287 -6.897 -8.726 1.00 92.75 94 GLY A C 1
ATOM 663 O O . GLY A 1 94 ? 1.512 -8.075 -8.457 1.00 92.75 94 GLY A O 1
ATOM 664 N N . VAL A 1 95 ? 1.342 -5.937 -7.797 1.00 95.81 95 VAL A N 1
ATOM 665 C CA . VAL A 1 95 ? 1.620 -6.166 -6.371 1.00 95.81 95 VAL A CA 1
ATOM 666 C C . VAL A 1 95 ? 0.350 -5.944 -5.554 1.00 95.81 95 VAL A C 1
ATOM 668 O O . VAL A 1 95 ? -0.340 -4.936 -5.706 1.00 95.81 95 VAL A O 1
ATOM 671 N N . SER A 1 96 ? 0.039 -6.884 -4.665 1.00 97.69 96 SER A N 1
ATOM 672 C CA . SER A 1 96 ? -1.063 -6.767 -3.709 1.00 97.69 96 SER A CA 1
ATOM 673 C C . SER A 1 96 ? -0.565 -6.206 -2.382 1.00 97.69 96 SER A C 1
ATOM 675 O O . SER A 1 96 ? 0.357 -6.748 -1.776 1.00 97.69 96 SER A O 1
ATOM 677 N N . PHE A 1 97 ? -1.216 -5.154 -1.902 1.00 97.88 97 PHE A N 1
ATOM 678 C CA . PHE A 1 97 ? -0.922 -4.482 -0.643 1.00 97.88 97 PHE A CA 1
ATOM 679 C C . PHE A 1 97 ? -2.082 -4.703 0.321 1.00 97.88 97 PHE A C 1
ATOM 681 O O . PHE A 1 97 ? -3.183 -4.219 0.073 1.00 97.88 97 PHE A O 1
ATOM 688 N N . THR A 1 98 ? -1.845 -5.421 1.416 1.00 98.00 98 THR A N 1
ATOM 689 C CA . THR A 1 98 ? -2.858 -5.720 2.438 1.00 98.00 98 THR A CA 1
ATOM 690 C C . THR A 1 98 ? -2.497 -5.043 3.747 1.00 98.00 98 THR A C 1
ATOM 692 O O . THR A 1 98 ? -1.428 -5.292 4.308 1.00 98.00 98 THR A O 1
ATOM 695 N N . TRP A 1 99 ? -3.384 -4.201 4.269 1.00 97.19 99 TRP A N 1
ATOM 696 C CA . TRP A 1 99 ? -3.111 -3.476 5.506 1.00 97.19 99 TRP A CA 1
ATOM 697 C C . TRP A 1 99 ? -3.739 -4.158 6.714 1.00 97.19 99 TRP A C 1
ATOM 699 O O . TRP A 1 99 ? -4.945 -4.078 6.945 1.00 97.19 99 TRP A O 1
ATOM 709 N N . ARG A 1 100 ? -2.902 -4.758 7.560 1.00 95.38 100 ARG A N 1
ATOM 710 C CA . ARG A 1 100 ? -3.316 -5.226 8.883 1.00 95.38 100 ARG A CA 1
ATOM 711 C C . ARG A 1 100 ? -3.188 -4.077 9.871 1.00 95.38 100 ARG A C 1
ATOM 713 O O . ARG A 1 100 ? -2.145 -3.881 10.498 1.00 95.38 100 ARG A O 1
ATOM 720 N N . HIS A 1 101 ? -4.250 -3.283 9.967 1.00 86.75 101 HIS A N 1
ATOM 721 C CA . HIS A 1 101 ? -4.305 -2.171 10.903 1.00 86.75 101 HIS A CA 1
ATOM 722 C C . HIS A 1 101 ? -4.349 -2.698 12.337 1.00 86.75 101 HIS A C 1
ATOM 724 O O . HIS A 1 101 ? -5.323 -3.317 12.759 1.00 86.75 101 HIS A O 1
ATOM 730 N N . GLN A 1 102 ? -3.290 -2.423 13.089 1.00 78.75 102 GLN A N 1
ATOM 731 C CA . GLN A 1 102 ? -3.309 -2.511 14.539 1.00 78.75 102 GLN A CA 1
ATOM 732 C C . GLN A 1 102 ? -3.328 -1.072 15.040 1.00 78.75 102 GLN A C 1
ATOM 734 O O . GLN A 1 102 ? -2.339 -0.364 14.815 1.00 78.75 102 GLN A O 1
ATOM 739 N N . PRO A 1 103 ? -4.431 -0.606 15.654 1.00 67.19 103 PRO A N 1
ATOM 740 C CA . PRO A 1 103 ? -4.448 0.726 16.225 1.00 67.19 103 PRO A CA 1
ATOM 741 C C . PRO A 1 103 ? -3.284 0.819 17.207 1.00 67.19 103 PRO A C 1
ATOM 743 O O . PRO A 1 103 ? -3.087 -0.079 18.026 1.00 67.19 103 PRO A O 1
ATOM 746 N N . ALA A 1 104 ? -2.484 1.881 17.095 1.00 60.34 104 ALA A N 1
ATOM 747 C CA . ALA A 1 104 ? -1.427 2.138 18.059 1.00 60.34 104 ALA A CA 1
ATOM 748 C C . ALA A 1 104 ? -2.080 2.220 19.444 1.00 60.34 104 ALA A C 1
ATOM 750 O O . ALA A 1 104 ? -2.761 3.201 19.745 1.00 60.34 104 ALA A O 1
ATOM 751 N N . VAL A 1 105 ? -1.923 1.171 20.259 1.00 57.34 105 VAL A N 1
ATOM 752 C CA . VAL A 1 105 ? -2.350 1.184 21.655 1.00 57.34 105 VAL A CA 1
ATOM 753 C C . VAL A 1 105 ? -1.650 2.383 22.266 1.00 57.34 105 VAL A C 1
ATOM 755 O O . VAL A 1 105 ? -0.420 2.440 22.306 1.00 57.34 105 VAL A O 1
ATOM 758 N N . ALA A 1 106 ? -2.427 3.396 22.648 1.00 56.56 106 ALA A N 1
ATOM 759 C CA . ALA A 1 106 ? -1.886 4.507 23.397 1.00 56.56 106 ALA A CA 1
ATOM 760 C C . ALA A 1 106 ? -1.272 3.886 24.648 1.00 56.56 106 ALA A C 1
ATOM 762 O O . ALA A 1 106 ? -1.995 3.295 25.449 1.00 56.56 106 ALA A O 1
ATOM 763 N N . LEU A 1 107 ? 0.054 3.954 24.778 1.00 51.78 107 LEU A N 1
ATOM 764 C CA . LEU A 1 107 ? 0.734 3.653 26.026 1.00 51.78 107 LEU A CA 1
ATOM 765 C C . LEU A 1 107 ? 0.140 4.611 27.060 1.00 51.78 107 LEU A C 1
ATOM 767 O O . LEU A 1 107 ? 0.575 5.755 27.176 1.00 51.78 107 LEU A O 1
ATOM 771 N N . ARG A 1 108 ? -0.917 4.182 27.758 1.00 52.91 108 ARG A N 1
ATOM 772 C CA . ARG A 1 108 ? -1.277 4.783 29.032 1.00 52.91 108 ARG A CA 1
ATOM 773 C C . ARG A 1 108 ? -0.035 4.575 29.895 1.00 52.91 108 ARG A C 1
ATOM 775 O O . ARG A 1 108 ? 0.353 3.418 30.068 1.00 52.91 108 ARG A O 1
ATOM 782 N N . PRO A 1 109 ? 0.626 5.638 30.381 1.00 64.38 109 PRO A N 1
ATOM 783 C CA . PRO A 1 109 ? 1.614 5.438 31.421 1.00 64.38 109 PRO A CA 1
ATOM 784 C C . PRO A 1 109 ? 0.918 4.708 32.581 1.00 64.38 109 PRO A C 1
ATOM 786 O O . PRO A 1 109 ? -0.259 4.993 32.846 1.00 64.38 109 PRO A O 1
ATOM 789 N N . PRO A 1 110 ? 1.583 3.739 33.233 1.00 62.22 110 PRO A N 1
ATOM 790 C CA . PRO A 1 110 ? 1.072 3.191 34.476 1.00 62.22 110 PRO A CA 1
ATOM 791 C C . PRO A 1 110 ? 0.799 4.360 35.424 1.00 62.22 110 PRO A C 1
ATOM 793 O O . PRO A 1 110 ? 1.587 5.303 35.510 1.00 62.22 110 PRO A O 1
ATOM 796 N N . ILE A 1 111 ? -0.375 4.314 36.048 1.00 62.62 111 ILE A N 1
ATOM 797 C CA . ILE A 1 111 ? -0.804 5.214 37.116 1.00 62.62 111 ILE A CA 1
ATOM 798 C C . ILE A 1 111 ? 0.382 5.369 38.072 1.00 62.62 111 ILE A C 1
ATOM 800 O O . ILE A 1 111 ? 0.966 4.364 38.481 1.00 62.62 111 ILE A O 1
ATOM 804 N N . ALA A 1 112 ? 0.790 6.613 38.337 1.00 61.81 112 ALA A N 1
ATOM 805 C CA . ALA A 1 112 ? 1.836 6.886 39.312 1.00 61.81 112 ALA A CA 1
ATOM 806 C C . ALA A 1 112 ? 1.478 6.152 40.617 1.00 61.81 112 ALA A C 1
ATOM 808 O O . ALA A 1 112 ? 0.311 6.216 41.010 1.00 61.81 112 ALA A O 1
ATOM 809 N N . PRO A 1 113 ? 2.414 5.427 41.254 1.00 62.53 113 PRO A N 1
ATOM 810 C CA . PRO A 1 113 ? 2.140 4.816 42.546 1.00 62.53 113 PRO A CA 1
ATOM 811 C C . PRO A 1 113 ? 1.671 5.911 43.508 1.00 62.53 113 PRO A C 1
ATOM 813 O O . PRO A 1 113 ? 2.231 7.012 43.504 1.00 62.53 113 PRO A O 1
ATOM 816 N N . ASP A 1 114 ? 0.617 5.614 44.269 1.00 60.78 114 ASP A N 1
ATOM 817 C CA . ASP A 1 114 ? 0.077 6.492 45.304 1.00 60.78 114 ASP A CA 1
ATOM 818 C C . ASP A 1 114 ? 1.210 7.080 46.164 1.00 60.78 114 ASP A C 1
ATOM 820 O O . ASP A 1 114 ? 2.217 6.399 46.404 1.00 60.78 114 ASP A O 1
ATOM 824 N N . PRO A 1 115 ? 1.091 8.336 46.633 1.00 62.03 115 PRO A N 1
ATOM 825 C CA . PRO A 1 115 ? 2.065 8.887 47.558 1.00 62.03 115 PRO A CA 1
ATOM 826 C C . PRO A 1 115 ? 2.114 7.993 48.799 1.00 62.03 115 PRO A C 1
ATOM 828 O O . PRO A 1 115 ? 1.143 7.883 49.543 1.00 62.03 115 PRO A O 1
ATOM 831 N N . ILE A 1 116 ? 3.257 7.340 49.000 1.00 60.50 116 ILE A N 1
ATOM 832 C CA . ILE A 1 116 ? 3.592 6.665 50.249 1.00 60.50 116 ILE A CA 1
ATOM 833 C C . ILE A 1 116 ? 3.489 7.729 51.346 1.00 60.50 116 ILE A C 1
ATOM 835 O O . ILE A 1 116 ? 4.261 8.688 51.353 1.00 60.50 116 ILE A O 1
ATOM 839 N N . ASP A 1 117 ? 2.519 7.580 52.245 1.00 50.19 117 ASP A N 1
ATOM 840 C CA . ASP A 1 117 ? 2.428 8.373 53.465 1.00 50.19 117 ASP A CA 1
ATOM 841 C C . ASP A 1 117 ? 3.617 7.993 54.360 1.00 50.19 117 ASP A C 1
ATOM 843 O O . ASP A 1 117 ? 3.646 6.934 54.985 1.00 50.19 117 ASP A O 1
ATOM 847 N N . ILE A 1 118 ? 4.660 8.827 54.347 1.00 52.94 118 ILE A N 1
ATOM 848 C CA . ILE A 1 118 ? 5.898 8.620 55.115 1.00 52.94 118 ILE A CA 1
ATOM 849 C C . ILE A 1 118 ? 5.730 9.068 56.582 1.00 52.94 118 ILE A C 1
ATOM 851 O O . ILE A 1 118 ? 6.715 9.210 57.309 1.00 52.94 118 ILE A O 1
ATOM 855 N N . SER A 1 119 ? 4.501 9.294 57.058 1.00 55.62 119 SER A N 1
ATOM 856 C CA . SER A 1 119 ? 4.234 9.785 58.415 1.00 55.62 119 SER A CA 1
ATOM 857 C C . SER A 1 119 ? 4.286 8.677 59.470 1.00 55.62 119 SER A C 1
ATOM 859 O O . SER A 1 119 ? 3.362 8.537 60.263 1.00 55.62 119 SER A O 1
ATOM 861 N N . ALA A 1 120 ? 5.352 7.875 59.508 1.00 60.31 120 ALA A N 1
ATOM 862 C CA . ALA A 1 120 ? 5.662 7.038 60.668 1.00 60.31 120 ALA A CA 1
ATOM 863 C C . ALA A 1 120 ? 7.093 6.481 60.607 1.00 60.31 120 ALA A C 1
ATOM 865 O O . ALA A 1 120 ? 7.280 5.291 60.370 1.00 60.31 120 ALA A O 1
ATOM 866 N N . MET A 1 121 ? 8.114 7.299 60.889 1.00 57.56 121 MET A N 1
ATOM 867 C CA . MET A 1 121 ? 9.323 6.774 61.540 1.00 57.56 121 MET A CA 1
ATOM 868 C C . MET A 1 121 ? 9.839 7.739 62.619 1.00 57.56 121 MET A C 1
ATOM 870 O O . MET A 1 121 ? 10.154 8.888 62.307 1.00 57.56 121 MET A O 1
ATOM 874 N N . PRO A 1 122 ? 9.928 7.300 63.891 1.00 54.03 122 PRO A N 1
ATOM 875 C CA . PRO A 1 122 ? 10.572 8.065 64.949 1.00 54.03 122 PRO A CA 1
ATOM 876 C C . PRO A 1 122 ? 12.095 8.075 64.757 1.00 54.03 122 PRO A C 1
ATOM 878 O O . PRO A 1 122 ? 12.711 7.068 64.410 1.00 54.03 122 PRO A O 1
ATOM 881 N N . ALA A 1 123 ? 12.695 9.242 64.990 1.00 47.75 123 ALA A N 1
ATOM 882 C CA . ALA A 1 123 ? 14.129 9.477 64.913 1.00 47.75 123 ALA A CA 1
ATOM 883 C C . ALA A 1 123 ? 14.908 8.587 65.896 1.00 47.75 123 ALA A C 1
ATOM 885 O O . ALA A 1 123 ? 14.601 8.567 67.088 1.00 47.75 123 ALA A O 1
ATOM 886 N N . MET A 1 124 ? 15.969 7.929 65.420 1.00 55.00 124 MET A N 1
ATOM 887 C CA . MET A 1 124 ? 17.038 7.432 66.290 1.00 55.00 124 MET A CA 1
ATOM 888 C C . MET A 1 124 ? 18.358 8.162 66.005 1.00 55.00 124 MET A C 1
ATOM 890 O O . MET A 1 124 ? 18.732 8.309 64.839 1.00 55.00 124 MET A O 1
ATOM 894 N N . PRO A 1 125 ? 19.079 8.606 67.050 1.00 52.75 125 PRO A N 1
ATOM 895 C CA . PRO A 1 125 ? 20.369 9.261 66.923 1.00 52.75 125 PRO A CA 1
ATOM 896 C C . PRO A 1 125 ? 21.528 8.253 66.957 1.00 52.75 125 PRO A C 1
ATOM 898 O O . PRO A 1 125 ? 21.584 7.380 67.817 1.00 52.75 125 PRO A O 1
ATOM 901 N N . GLY A 1 126 ? 22.514 8.472 66.084 1.00 51.50 126 GLY A N 1
ATOM 902 C CA . GLY A 1 126 ? 23.907 8.100 66.342 1.00 51.50 126 GLY A CA 1
ATOM 903 C C . GLY A 1 126 ? 24.401 6.787 65.732 1.00 51.50 126 GLY A C 1
ATOM 904 O O . GLY A 1 126 ? 24.285 5.729 66.336 1.00 51.50 126 GLY A O 1
ATOM 905 N N . ALA A 1 127 ? 25.111 6.888 64.605 1.00 55.03 127 ALA A N 1
ATOM 906 C CA . ALA A 1 127 ? 26.235 6.000 64.303 1.00 55.03 127 ALA A CA 1
ATOM 907 C C . ALA A 1 127 ? 27.261 6.726 63.399 1.00 55.03 127 ALA A C 1
ATOM 909 O O . ALA A 1 127 ? 26.859 7.396 62.444 1.00 55.03 127 ALA A O 1
ATOM 910 N N . PRO A 1 128 ? 28.572 6.650 63.700 1.00 53.84 128 PRO A N 1
ATOM 911 C CA . PRO A 1 128 ? 29.615 7.406 63.011 1.00 53.84 128 PRO A CA 1
ATOM 912 C C . PRO A 1 128 ? 30.034 6.776 61.673 1.00 53.84 128 PRO A C 1
ATOM 914 O O . PRO A 1 128 ? 30.168 5.564 61.537 1.00 53.84 128 PRO A O 1
ATOM 917 N N . ILE A 1 129 ? 30.295 7.644 60.694 1.00 60.91 129 ILE A N 1
ATOM 918 C CA . ILE A 1 129 ? 30.798 7.326 59.351 1.00 60.91 129 ILE A CA 1
ATOM 919 C C . ILE A 1 129 ? 32.303 7.006 59.431 1.00 60.91 129 ILE A C 1
ATOM 921 O O . ILE A 1 129 ? 33.066 7.878 59.860 1.00 60.91 129 ILE A O 1
ATOM 925 N N . PRO A 1 130 ? 32.792 5.840 58.967 1.00 56.06 130 PRO A N 1
ATOM 926 C CA . PRO A 1 130 ? 34.220 5.643 58.770 1.00 56.06 130 PRO A CA 1
ATOM 927 C C . PRO A 1 130 ? 34.668 6.292 57.451 1.00 56.06 130 PRO A C 1
ATOM 929 O O . PRO A 1 130 ? 34.240 5.922 56.359 1.00 56.06 130 PRO A O 1
ATOM 932 N N . ARG A 1 131 ? 35.564 7.277 57.565 1.00 55.78 131 ARG A N 1
ATOM 933 C CA . ARG A 1 131 ? 36.374 7.794 56.456 1.00 55.78 131 ARG A CA 1
ATOM 934 C C . ARG A 1 131 ? 37.389 6.722 56.054 1.00 55.78 131 ARG A C 1
ATOM 936 O O . ARG A 1 131 ? 38.272 6.419 56.848 1.00 55.78 131 ARG A O 1
ATOM 943 N N . GLN A 1 132 ? 37.336 6.234 54.817 1.00 50.06 132 GLN A N 1
ATOM 944 C CA . GLN A 1 132 ? 38.521 5.672 54.168 1.00 50.06 132 GLN A CA 1
ATOM 945 C C . GLN A 1 132 ? 38.898 6.510 52.951 1.00 50.06 132 GLN A C 1
ATOM 947 O O . GLN A 1 132 ? 38.190 6.595 51.950 1.00 50.06 132 GLN A O 1
ATOM 952 N N . ARG A 1 133 ? 40.033 7.181 53.127 1.00 52.34 133 ARG A N 1
ATOM 953 C CA . ARG A 1 133 ? 40.892 7.739 52.095 1.00 52.34 133 ARG A CA 1
ATOM 954 C C . ARG A 1 133 ? 41.848 6.635 51.623 1.00 52.34 133 ARG A C 1
ATOM 956 O O . ARG A 1 133 ? 42.097 5.695 52.364 1.00 52.34 133 ARG A O 1
ATOM 963 N N . GLU A 1 134 ? 42.417 6.877 50.444 1.00 51.06 134 GLU A N 1
ATOM 964 C CA . GLU A 1 134 ? 43.637 6.270 49.884 1.00 51.06 134 GLU A CA 1
ATOM 965 C C . GLU A 1 134 ? 43.490 4.912 49.184 1.00 51.06 134 GLU A C 1
ATOM 967 O O . GLU A 1 134 ? 43.570 3.851 49.785 1.00 51.06 134 GLU A O 1
ATOM 972 N N . ASN A 1 135 ? 43.386 4.961 47.850 1.00 46.31 135 ASN A N 1
ATOM 973 C CA . ASN A 1 135 ? 44.477 4.467 47.001 1.00 46.31 135 ASN A CA 1
ATOM 974 C C . ASN A 1 135 ? 44.256 4.841 45.525 1.00 46.31 135 ASN A C 1
ATOM 976 O O . ASN A 1 135 ? 43.367 4.322 44.856 1.00 46.31 135 ASN A O 1
ATOM 980 N N . MET A 1 136 ? 45.108 5.732 45.007 1.00 46.56 136 MET A N 1
ATOM 981 C CA . MET A 1 136 ? 45.470 5.737 43.584 1.00 46.56 136 MET A CA 1
ATOM 982 C C . MET A 1 136 ? 46.526 4.647 43.353 1.00 46.56 136 MET A C 1
ATOM 984 O O . MET A 1 136 ? 47.351 4.403 44.234 1.00 46.56 136 MET A O 1
ATOM 988 N N . PRO A 1 137 ? 46.584 4.072 42.143 1.00 57.09 137 PRO A N 1
ATOM 989 C CA . PRO A 1 137 ? 47.695 4.464 41.284 1.00 57.09 137 PRO A CA 1
ATOM 990 C C . PRO A 1 137 ? 47.292 4.818 39.848 1.00 57.09 137 PRO A C 1
ATOM 992 O O . PRO A 1 137 ? 46.361 4.298 39.242 1.00 57.09 137 PRO A O 1
ATOM 995 N N . ARG A 1 138 ? 48.101 5.740 39.340 1.00 46.81 138 ARG A N 1
ATOM 996 C CA . ARG A 1 138 ? 48.216 6.328 38.009 1.00 46.81 138 ARG A CA 1
ATOM 997 C C . ARG A 1 138 ? 48.707 5.292 36.989 1.00 46.81 138 ARG A C 1
ATOM 999 O O . ARG A 1 138 ? 49.757 4.700 37.213 1.00 46.81 138 ARG A O 1
ATOM 1006 N N . VAL A 1 139 ? 48.045 5.171 35.834 1.00 50.38 139 VAL A N 1
ATOM 1007 C CA . VAL A 1 139 ? 48.665 4.630 34.609 1.00 50.38 139 VAL A CA 1
ATOM 1008 C C . VAL A 1 139 ? 48.336 5.539 33.429 1.00 50.38 139 VAL A C 1
ATOM 1010 O O . VAL A 1 139 ? 47.211 5.999 33.254 1.00 50.38 139 VAL A O 1
ATOM 1013 N N . ALA A 1 140 ? 49.392 5.855 32.692 1.00 41.91 140 ALA A N 1
ATOM 1014 C CA . ALA A 1 140 ? 49.461 6.780 31.582 1.00 41.91 140 ALA A CA 1
ATOM 1015 C C . ALA A 1 140 ? 49.045 6.142 30.247 1.00 41.91 140 ALA A C 1
ATOM 1017 O O . ALA A 1 140 ? 49.217 4.945 30.051 1.00 41.91 140 ALA A O 1
ATOM 1018 N N . GLY A 1 141 ? 48.655 7.002 29.301 1.00 35.41 141 GLY A N 1
ATOM 1019 C CA . GLY A 1 141 ? 49.004 6.840 27.888 1.00 35.41 141 GLY A CA 1
ATOM 1020 C C . GLY A 1 141 ? 47.930 6.261 26.968 1.00 35.41 141 GLY A C 1
ATOM 1021 O O . GLY A 1 141 ? 47.783 5.052 26.872 1.00 35.41 141 GLY A O 1
ATOM 1022 N N . ALA A 1 142 ? 47.295 7.131 26.180 1.00 46.47 142 ALA A N 1
ATOM 1023 C CA . ALA A 1 142 ? 47.035 6.867 24.763 1.00 46.47 142 ALA A CA 1
ATOM 1024 C C . ALA A 1 142 ? 46.804 8.193 24.023 1.00 46.47 142 ALA A C 1
ATOM 1026 O O . ALA A 1 142 ? 45.885 8.956 24.319 1.00 46.47 142 ALA A O 1
ATOM 1027 N N . SER A 1 143 ? 47.697 8.459 23.078 1.00 42.06 143 SER A N 1
ATOM 1028 C CA . SER A 1 143 ? 47.710 9.594 22.167 1.00 42.06 143 SER A CA 1
ATOM 1029 C C . SER A 1 143 ? 46.709 9.410 21.015 1.00 42.06 143 SER A C 1
ATOM 1031 O O . SER A 1 143 ? 46.599 8.327 20.458 1.00 42.06 143 SER A O 1
ATOM 1033 N N . GLN A 1 144 ? 46.052 10.510 20.633 1.00 40.00 144 GLN A N 1
ATOM 1034 C CA . GLN A 1 144 ? 46.041 11.075 19.272 1.00 40.00 144 GLN A CA 1
ATOM 1035 C C . GLN A 1 144 ? 45.571 10.210 18.072 1.00 40.00 144 GLN A C 1
ATOM 1037 O O . GLN A 1 144 ? 46.315 9.383 17.566 1.00 40.00 144 GLN A O 1
ATOM 1042 N N . ALA A 1 145 ? 44.405 10.561 17.510 1.00 39.97 145 ALA A N 1
ATOM 1043 C CA . ALA A 1 145 ? 44.112 10.643 16.062 1.00 39.97 145 ALA A CA 1
ATOM 1044 C C . ALA A 1 145 ? 42.727 11.313 15.908 1.00 39.97 145 ALA A C 1
ATOM 1046 O O . ALA A 1 145 ? 41.730 10.812 16.408 1.00 39.97 145 ALA A O 1
ATOM 1047 N N . ALA A 1 146 ? 42.626 12.576 15.499 1.00 43.97 146 ALA A N 1
ATOM 1048 C CA . ALA A 1 146 ? 42.616 13.028 14.110 1.00 43.97 146 ALA A CA 1
ATOM 1049 C C . ALA A 1 146 ? 41.518 12.372 13.242 1.00 43.97 146 ALA A C 1
ATOM 1051 O O . ALA A 1 146 ? 41.675 11.262 12.749 1.00 43.97 146 ALA A O 1
ATOM 1052 N N . ASN A 1 147 ? 40.514 13.199 12.934 1.00 39.94 147 ASN A N 1
ATOM 1053 C CA . ASN A 1 147 ? 40.055 13.516 11.578 1.00 39.94 147 ASN A CA 1
ATOM 1054 C C . ASN A 1 147 ? 38.621 13.097 11.179 1.00 39.94 147 ASN A C 1
ATOM 1056 O O . ASN A 1 147 ? 38.176 11.973 11.373 1.00 39.94 147 ASN A O 1
ATOM 1060 N N . ILE A 1 148 ? 37.993 14.049 10.478 1.00 44.25 148 ILE A N 1
ATOM 1061 C CA . ILE A 1 148 ? 36.816 13.967 9.599 1.00 44.25 148 ILE A CA 1
ATOM 1062 C C . ILE A 1 148 ? 35.430 14.085 10.260 1.00 44.25 148 ILE A C 1
ATOM 1064 O O . ILE A 1 148 ? 34.738 13.124 10.580 1.00 44.25 148 ILE A O 1
ATOM 1068 N N . ARG A 1 149 ? 34.991 15.346 10.335 1.00 43.06 149 ARG A N 1
ATOM 1069 C CA . ARG A 1 149 ? 33.599 15.795 10.437 1.00 43.06 149 ARG A CA 1
ATOM 1070 C C . ARG A 1 149 ? 33.007 15.869 9.020 1.00 43.06 149 ARG A C 1
ATOM 1072 O O . ARG A 1 149 ? 33.463 16.720 8.258 1.00 43.06 149 ARG A O 1
ATOM 1079 N N . PRO A 1 150 ? 32.007 15.059 8.643 1.00 46.09 150 PRO A N 1
ATOM 1080 C CA . PRO A 1 150 ? 31.193 15.365 7.476 1.00 46.09 150 PRO A CA 1
ATOM 1081 C C . PRO A 1 150 ? 30.094 16.371 7.855 1.00 46.09 150 PRO A C 1
ATOM 1083 O O . PRO A 1 150 ? 29.231 16.108 8.691 1.00 46.09 150 PRO A O 1
ATOM 1086 N N . GLU A 1 151 ? 30.168 17.548 7.238 1.00 49.53 151 GLU A N 1
ATOM 1087 C CA . GLU A 1 151 ? 29.053 18.479 7.035 1.00 49.53 151 GLU A CA 1
ATOM 1088 C C . GLU A 1 151 ? 27.893 17.784 6.299 1.00 49.53 151 GLU A C 1
ATOM 1090 O O . GLU A 1 151 ? 28.123 17.203 5.237 1.00 49.53 151 GLU A O 1
ATOM 1095 N N . PRO A 1 152 ? 26.637 17.898 6.758 1.00 47.06 152 PRO A N 1
ATOM 1096 C CA . PRO A 1 152 ? 25.486 17.728 5.887 1.00 47.06 152 PRO A CA 1
ATOM 1097 C C . PRO A 1 152 ? 25.052 19.094 5.339 1.00 47.06 152 PRO A C 1
ATOM 1099 O O . PRO A 1 152 ? 24.191 19.772 5.903 1.00 47.06 152 PRO A O 1
ATOM 1102 N N . SER A 1 153 ? 25.642 19.483 4.208 1.00 44.28 153 SER A N 1
ATOM 1103 C CA . SER A 1 153 ? 25.127 20.572 3.380 1.00 44.28 153 SER A CA 1
ATOM 1104 C C . SER A 1 153 ? 23.948 20.074 2.537 1.00 44.28 153 SER A C 1
ATOM 1106 O O . SER A 1 153 ? 24.091 19.196 1.692 1.00 44.28 153 SER A O 1
ATOM 1108 N N . GLY A 1 154 ? 22.772 20.642 2.813 1.00 46.41 154 GLY A N 1
ATOM 1109 C CA . GLY A 1 154 ? 21.813 21.095 1.804 1.00 46.41 154 GLY A CA 1
ATOM 1110 C C . GLY A 1 154 ? 21.210 20.085 0.824 1.00 46.41 154 GLY A C 1
ATOM 1111 O O . GLY A 1 154 ? 21.648 19.994 -0.313 1.00 46.41 154 GLY A O 1
ATOM 1112 N N . ALA A 1 155 ? 20.059 19.512 1.187 1.00 43.12 155 ALA A N 1
ATOM 1113 C CA . ALA A 1 155 ? 18.904 19.418 0.286 1.00 43.12 155 ALA A CA 1
ATOM 1114 C C . ALA A 1 155 ? 17.647 19.113 1.113 1.00 43.12 155 ALA A C 1
ATOM 1116 O O . ALA A 1 155 ? 17.464 18.006 1.607 1.00 43.12 155 ALA A O 1
ATOM 1117 N N . ASN A 1 156 ? 16.778 20.110 1.285 1.00 43.53 156 ASN A N 1
ATOM 1118 C CA . ASN A 1 156 ? 15.429 19.949 1.826 1.00 43.53 156 ASN A CA 1
ATOM 1119 C C . ASN A 1 156 ? 14.465 19.634 0.662 1.00 43.53 156 ASN A C 1
ATOM 1121 O O . ASN A 1 156 ? 14.055 20.573 -0.021 1.00 43.53 156 ASN A O 1
ATOM 1125 N N . PRO A 1 157 ? 14.029 18.380 0.434 1.00 46.84 157 PRO A N 1
ATOM 1126 C CA . PRO A 1 157 ? 13.070 18.055 -0.631 1.00 46.84 157 PRO A CA 1
ATOM 1127 C C . PRO A 1 157 ? 11.607 18.393 -0.275 1.00 46.84 157 PRO A C 1
ATOM 1129 O O . PRO A 1 157 ? 10.696 18.150 -1.060 1.00 46.84 157 PRO A O 1
ATOM 1132 N N . LEU A 1 158 ? 11.340 18.977 0.899 1.00 47.00 158 LEU A N 1
ATOM 1133 C CA . LEU A 1 158 ? 9.978 19.139 1.430 1.00 47.00 158 LEU A CA 1
ATOM 1134 C C . LEU A 1 158 ? 9.161 20.309 0.850 1.00 47.00 158 LEU A C 1
ATOM 1136 O O . LEU A 1 158 ? 8.041 20.536 1.304 1.00 47.00 158 LEU A O 1
ATOM 1140 N N . HIS A 1 159 ? 9.659 21.036 -0.154 1.00 43.72 159 HIS A N 1
ATOM 1141 C CA . HIS A 1 159 ? 8.968 22.227 -0.673 1.00 43.72 159 HIS A CA 1
ATOM 1142 C C . HIS A 1 159 ? 8.174 22.039 -1.978 1.00 43.72 159 HIS A C 1
ATOM 1144 O O . HIS A 1 159 ? 7.426 22.947 -2.333 1.00 43.72 159 HIS A O 1
ATOM 1150 N N . ASN A 1 160 ? 8.225 20.882 -2.655 1.00 44.94 160 ASN A N 1
ATOM 1151 C CA . ASN A 1 160 ? 7.561 20.728 -3.966 1.00 44.94 160 ASN A CA 1
ATOM 1152 C C . ASN A 1 160 ? 6.182 20.039 -3.978 1.00 44.94 160 ASN A C 1
ATOM 1154 O O . ASN A 1 160 ? 5.522 20.020 -5.011 1.00 44.94 160 ASN A O 1
ATOM 1158 N N . MET A 1 161 ? 5.667 19.555 -2.846 1.00 42.56 161 MET A N 1
ATOM 1159 C CA . MET A 1 161 ? 4.409 18.779 -2.807 1.00 42.56 161 MET A CA 1
ATOM 1160 C C . MET A 1 161 ? 3.149 19.579 -2.425 1.00 42.56 161 MET A C 1
ATOM 1162 O O . MET A 1 161 ? 2.117 19.003 -2.091 1.00 42.56 161 MET A O 1
ATOM 1166 N N . LEU A 1 162 ? 3.192 20.914 -2.461 1.00 47.06 162 LEU A N 1
ATOM 1167 C CA . LEU A 1 162 ? 2.061 21.768 -2.054 1.00 47.06 162 LEU A CA 1
ATOM 1168 C C . LEU A 1 162 ? 1.292 22.412 -3.223 1.00 47.06 162 LEU A C 1
ATOM 1170 O O . LEU A 1 162 ? 0.497 23.324 -3.002 1.00 47.06 162 LEU A O 1
ATOM 1174 N N . ARG A 1 163 ? 1.475 21.932 -4.465 1.00 48.31 163 ARG A N 1
ATOM 1175 C CA . ARG A 1 163 ? 0.793 22.489 -5.654 1.00 48.31 163 ARG A CA 1
ATOM 1176 C C . ARG A 1 163 ? -0.094 21.545 -6.472 1.00 48.31 163 ARG A C 1
ATOM 1178 O O . ARG A 1 163 ? -0.662 22.010 -7.453 1.00 48.31 163 ARG A O 1
ATOM 1185 N N . LEU A 1 164 ? -0.332 20.297 -6.057 1.00 46.72 164 LEU A N 1
ATOM 1186 C CA . LEU A 1 164 ? -1.120 19.346 -6.864 1.00 46.72 164 LEU A CA 1
ATOM 1187 C C . LEU A 1 164 ? -2.408 18.825 -6.196 1.00 46.72 164 LEU A C 1
ATOM 1189 O O . LEU A 1 164 ? -2.727 17.649 -6.285 1.00 46.72 164 LEU A O 1
ATOM 1193 N N . VAL A 1 165 ? -3.185 19.691 -5.531 1.00 47.47 165 VAL A N 1
ATOM 1194 C CA . VAL A 1 165 ? -4.544 19.335 -5.046 1.00 47.47 165 VAL A CA 1
ATOM 1195 C C . VAL A 1 165 ? -5.553 20.449 -5.345 1.00 47.47 165 VAL A C 1
ATOM 1197 O O . VAL A 1 165 ? -6.283 20.916 -4.472 1.00 47.47 165 VAL A O 1
ATOM 1200 N N . LYS A 1 166 ? -5.588 20.938 -6.592 1.00 40.75 166 LYS A N 1
ATOM 1201 C CA . LYS A 1 166 ? -6.565 21.971 -6.987 1.00 40.75 166 LYS A CA 1
ATOM 1202 C C . LYS A 1 166 ? -7.179 21.812 -8.382 1.00 40.75 166 LYS A C 1
ATOM 1204 O O . LYS A 1 166 ? -7.551 22.818 -8.975 1.00 40.75 166 LYS A O 1
ATOM 1209 N N . GLN A 1 167 ? -7.335 20.584 -8.897 1.00 43.59 167 GLN A N 1
ATOM 1210 C CA . GLN A 1 167 ? -7.984 20.384 -10.207 1.00 43.59 167 GLN A CA 1
ATOM 1211 C C . GLN A 1 167 ? -9.002 19.242 -10.364 1.00 43.59 167 GLN A C 1
ATOM 1213 O O . GLN A 1 167 ? -9.524 19.078 -11.458 1.00 43.59 167 GLN A O 1
ATOM 1218 N N . VAL A 1 168 ? -9.428 18.534 -9.313 1.00 43.12 168 VAL A N 1
ATOM 1219 C CA . VAL A 1 168 ? -10.522 17.543 -9.455 1.00 43.12 168 VAL A CA 1
ATOM 1220 C C . VAL A 1 168 ? -11.778 18.030 -8.746 1.00 43.12 168 VAL A C 1
ATOM 1222 O O . VAL A 1 168 ? -12.194 17.464 -7.746 1.00 43.12 168 VAL A O 1
ATOM 1225 N N . SER A 1 169 ? -12.351 19.148 -9.202 1.00 46.78 169 SER A N 1
ATOM 1226 C CA . SER A 1 169 ? -13.694 19.604 -8.783 1.00 46.78 169 SER A CA 1
ATOM 1227 C C . SER A 1 169 ? -14.270 20.687 -9.709 1.00 46.78 169 SER A C 1
ATOM 1229 O O . SER A 1 169 ? -14.838 21.662 -9.221 1.00 46.78 169 SER A O 1
ATOM 1231 N N . ARG A 1 170 ? -14.130 20.590 -11.042 1.00 41.47 170 ARG A N 1
ATOM 1232 C CA . ARG A 1 170 ? -14.903 21.471 -11.944 1.00 41.47 170 ARG A CA 1
ATOM 1233 C C . ARG A 1 170 ? -15.060 20.920 -13.365 1.00 41.47 170 ARG A C 1
ATOM 1235 O O . ARG A 1 170 ? -14.236 21.182 -14.225 1.00 41.47 170 ARG A O 1
ATOM 1242 N N . GLY A 1 171 ? -16.206 20.270 -13.592 1.00 36.22 171 GLY A N 1
ATOM 1243 C CA . GLY A 1 171 ? -16.843 20.098 -14.906 1.00 36.22 171 GLY A CA 1
ATOM 1244 C C . GLY A 1 171 ? -16.188 19.049 -15.816 1.00 36.22 171 GLY A C 1
ATOM 1245 O O . GLY A 1 171 ? -15.004 18.800 -15.723 1.00 36.22 171 GLY A O 1
ATOM 1246 N N . LYS A 1 172 ? -16.884 18.395 -16.741 1.00 40.25 172 LYS A N 1
ATOM 1247 C CA . LYS A 1 172 ? -18.261 18.544 -17.213 1.00 40.25 172 LYS A CA 1
ATOM 1248 C C . LYS A 1 172 ? -18.560 17.303 -18.075 1.00 40.25 172 LYS A C 1
ATOM 1250 O O . LYS A 1 172 ? -17.671 16.760 -18.714 1.00 40.25 172 LYS A O 1
ATOM 1255 N N . ARG A 1 173 ? -19.818 16.871 -18.040 1.00 49.31 173 ARG A N 1
ATOM 1256 C CA . ARG A 1 173 ? -20.436 15.740 -18.754 1.00 49.31 173 ARG A CA 1
ATOM 1257 C C . ARG A 1 173 ? -20.068 15.693 -20.243 1.00 49.31 173 ARG A C 1
ATOM 1259 O O . ARG A 1 173 ? -20.141 16.734 -20.887 1.00 49.31 173 ARG A O 1
ATOM 1266 N N . SER A 1 174 ? -19.789 14.496 -20.762 1.00 47.03 174 SER A N 1
ATOM 1267 C CA . SER A 1 174 ? -19.939 14.004 -22.154 1.00 47.03 174 SER A CA 1
ATOM 1268 C C . SER A 1 174 ? -19.399 12.563 -22.147 1.00 47.03 174 SER A C 1
ATOM 1270 O O . SER A 1 174 ? -18.336 12.355 -21.584 1.00 47.03 174 SER A O 1
ATOM 1272 N N . ALA A 1 175 ? -20.001 11.498 -22.659 1.00 44.28 175 ALA A N 1
ATOM 1273 C CA . ALA A 1 175 ? -21.275 11.224 -23.300 1.00 44.28 175 ALA A CA 1
ATOM 1274 C C . ALA A 1 175 ? -21.541 9.714 -23.076 1.00 44.28 175 ALA A C 1
ATOM 1276 O O . ALA A 1 175 ? -20.597 8.925 -23.099 1.00 44.28 175 ALA A O 1
ATOM 1277 N N . SER A 1 176 ? -22.790 9.303 -22.840 1.00 50.00 176 SER A N 1
ATOM 1278 C CA . SER A 1 176 ? -23.159 7.881 -22.907 1.00 50.00 176 SER A CA 1
ATOM 1279 C C . SER A 1 176 ? -23.105 7.414 -24.363 1.00 50.00 176 SER A C 1
ATOM 1281 O O . SER A 1 176 ? -23.752 8.053 -25.196 1.00 50.00 176 SER A O 1
ATOM 1283 N N . PRO A 1 177 ? -22.422 6.310 -24.702 1.00 54.47 177 PRO A N 1
ATOM 1284 C CA . PRO A 1 177 ? -22.679 5.630 -25.962 1.00 54.47 177 PRO A CA 1
ATOM 1285 C C . PRO A 1 177 ? -24.048 4.928 -25.898 1.00 54.47 177 PRO A C 1
ATOM 1287 O O . PRO A 1 177 ? -24.398 4.298 -24.900 1.00 54.47 177 PRO A O 1
ATOM 1290 N N . ALA A 1 178 ? -24.839 5.112 -26.956 1.00 63.03 178 ALA A N 1
ATOM 1291 C CA . ALA A 1 178 ? -26.175 4.553 -27.139 1.00 63.03 178 ALA A CA 1
ATOM 1292 C C . ALA A 1 178 ? -26.177 3.008 -27.144 1.00 63.03 178 ALA A C 1
ATOM 1294 O O . ALA A 1 178 ? -25.173 2.401 -27.523 1.00 63.03 178 ALA A O 1
ATOM 1295 N N . PRO A 1 179 ? -27.296 2.354 -26.780 1.00 60.25 179 PRO A N 1
ATOM 1296 C CA . PRO A 1 179 ? -27.433 0.910 -26.922 1.00 60.25 179 PRO A CA 1
ATOM 1297 C C . PRO A 1 179 ? -27.490 0.516 -28.407 1.00 60.25 179 PRO A C 1
ATOM 1299 O O . PRO A 1 179 ? -28.346 0.971 -29.165 1.00 60.25 179 PRO A O 1
ATOM 1302 N N . SER A 1 180 ? -26.558 -0.342 -28.812 1.00 65.12 180 SER A N 1
ATOM 1303 C CA . SER A 1 180 ? -26.499 -0.990 -30.122 1.00 65.12 180 SER A CA 1
ATOM 1304 C C . SER A 1 180 ? -27.749 -1.840 -30.374 1.00 65.12 180 SER A C 1
ATOM 1306 O O . SER A 1 180 ? -28.111 -2.676 -29.547 1.00 65.12 180 SER A O 1
ATOM 1308 N N . SER A 1 181 ? -28.392 -1.626 -31.523 1.00 69.69 181 SER A N 1
ATOM 1309 C CA . SER A 1 181 ? -29.542 -2.406 -31.999 1.00 69.69 181 SER A CA 1
ATOM 1310 C C . SER A 1 181 ? -29.169 -3.872 -32.282 1.00 69.69 181 SER A C 1
ATOM 1312 O O . SER A 1 181 ? -28.045 -4.126 -32.719 1.00 69.69 181 SER A O 1
ATOM 1314 N N . PRO A 1 182 ? -30.082 -4.837 -32.069 1.00 76.88 182 PRO A N 1
ATOM 1315 C CA . PRO A 1 182 ? -29.848 -6.235 -32.417 1.00 76.88 182 PRO A CA 1
ATOM 1316 C C . PRO A 1 182 ? -29.956 -6.483 -33.937 1.00 76.88 182 PRO A C 1
ATOM 1318 O O . PRO A 1 182 ? -30.663 -5.747 -34.630 1.00 76.88 182 PRO A O 1
ATOM 1321 N N . PRO A 1 183 ? -29.268 -7.514 -34.465 1.00 74.12 183 PRO A N 1
ATOM 1322 C CA . PRO A 1 183 ? -29.269 -7.841 -35.889 1.00 74.12 183 PRO A CA 1
ATOM 1323 C C . PRO A 1 183 ? -30.604 -8.444 -36.358 1.00 74.12 183 PRO A C 1
ATOM 1325 O O . PRO A 1 183 ? -31.277 -9.160 -35.618 1.00 74.12 183 PRO A O 1
ATOM 1328 N N . ALA A 1 184 ? -30.960 -8.158 -37.613 1.00 74.75 184 ALA A N 1
ATOM 1329 C CA . ALA A 1 184 ? -32.122 -8.719 -38.300 1.00 74.75 184 ALA A CA 1
ATOM 1330 C C . ALA A 1 184 ? -31.953 -10.231 -38.575 1.00 74.75 184 ALA A C 1
ATOM 1332 O O . ALA A 1 184 ? -30.824 -10.680 -38.794 1.00 74.75 184 ALA A O 1
ATOM 1333 N N . PRO A 1 185 ? -33.044 -11.020 -38.589 1.00 70.12 185 PRO A N 1
ATOM 1334 C CA . PRO A 1 185 ? -32.978 -12.436 -38.929 1.00 70.12 185 PRO A CA 1
ATOM 1335 C C . PRO A 1 185 ? -32.751 -12.659 -40.442 1.00 70.12 185 PRO A C 1
ATOM 1337 O O . PRO A 1 185 ? -33.174 -11.828 -41.250 1.00 70.12 185 PRO A O 1
ATOM 1340 N N . PRO A 1 186 ? -32.082 -13.765 -40.824 1.00 75.44 186 PRO A N 1
ATOM 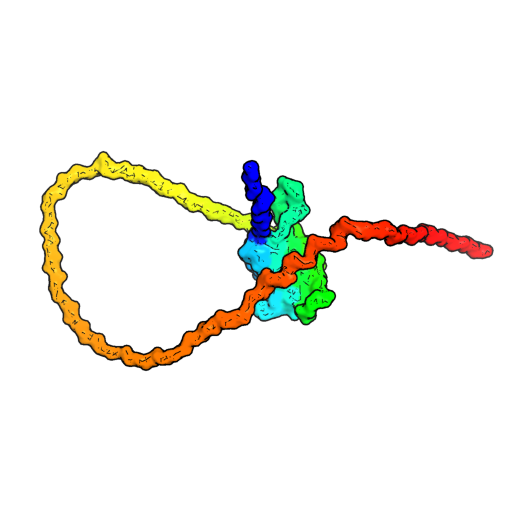1341 C CA . PRO A 1 186 ? -31.847 -14.139 -42.221 1.00 75.44 186 PRO A CA 1
ATOM 1342 C C . PRO A 1 186 ? -33.131 -14.619 -42.937 1.00 75.44 186 PRO A C 1
ATOM 1344 O O . PRO A 1 186 ? -34.116 -14.908 -42.253 1.00 75.44 186 PRO A O 1
ATOM 1347 N N . PRO A 1 187 ? -33.118 -14.666 -44.289 1.00 72.38 187 PRO A N 1
ATOM 1348 C CA . PRO A 1 187 ? -34.293 -14.933 -45.127 1.00 72.38 187 PRO A CA 1
ATOM 1349 C C . PRO A 1 187 ? -34.858 -16.351 -45.006 1.00 72.38 187 PRO A C 1
ATOM 1351 O O . PRO A 1 187 ? -34.072 -17.291 -44.743 1.00 72.38 187 PRO A O 1
#